Protein AF-A0A2V9L173-F1 (afdb_monomer_lite)

Secondary structure (DSSP, 8-state):
---EEEEHHHHHTT-HHHHHHHHHTS---EEEEE--SHHHHHHHHHHGGGS--TT-SEEEEEPPS---TTTHHHHHHHHGGGGGGT--EEE-TTT-S-HHHHGGGGGGEEEEPPPTTSSSSSSHHHHHHHHHHSTT-EEEEEHHHHHHH-TTSHHHHHHHHHHGGGEEEEEE-EE-TTS-EEPPPHHHHHHHHHHHTTS-TTS-EEE-S---TTTHHHHHHHHHHHTS----HHHHHHHHHHHHHTT-HHHHHHHHHHHHHHHHHHHHHTT--STTTTSSHHHHHHHHHHTTSS-HH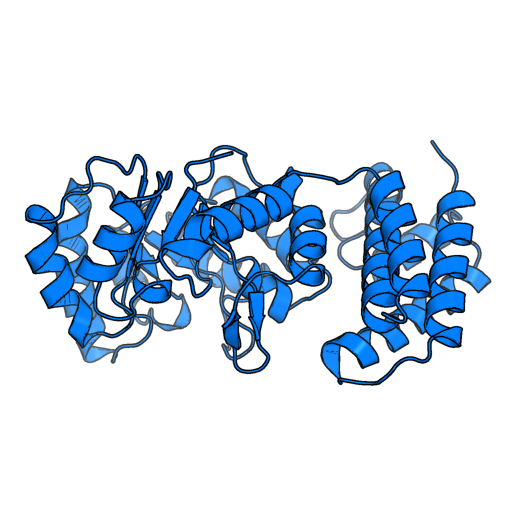HHHHHHHHHHHHHHHHHS-----HHHHHHHHHHHHHHHHHS---

Sequence (341 aa):
MGPIGFSTGALAYSDFRKGLDILSKSSARAVELSALRNGELIPLLDSIDSLNLSQFSYVSFHAPGQFETAQEPGIIEQLKRLLPRRWPVIVHPDAIRDFCAWVVFRDLLCVENMDKRKVGGRTAKELREVFHRLPEASLCFDLGHVHQVDPTMTEAFLILQEFGGRLRQLHVSEVDTESHHDRLSLGGIHAFQEVAELIPPEVPVILESPASESSVAAEMDLATEALGGHRSRALMEEDMSRFLELGKARAALVLAMSFLEASFRERVGRIATKRSEGSTIRTLVEVALARKLIRPAEGEHLLEWMRIRNGVVHLGETISEESANAIVQGVRRIVQGMPTH

pLDDT: mean 89.19, std 10.56, range [53.16, 98.81]

Foldseek 3Di:
DAFEEAECCQAPNLPSVVSLVLCVLDLGQEYEDEPQAPVSLVVSLVCVVVDDNVSHPAYAYEQHAADDPVCVLVSLVSCVSCVVVLHAYEYELVRDDDLVSNLVCFLSDAYEAAAPVDDARPALVRVVVVCVSRVRYAYAYELQRNCRVPVLCLRVQSNLVVRVVRQAAYEDAHADPVRQGAQDDPSSLLSLLLCLVSHPPNHYYYYSHRDGSVCRVVSRVSVCSSNVHDPPLVVLLVVLVVCLVVQVLLSSLSSLLNSLLSLLCVVQVVVPPDPPQSSDPLSSLVSCVVVVQDDPVLSVVNVVSVVVNCCVPPVVDDDGSVRSVVSSVSSVCSSVSGDDD

Radius of gyration: 21.36 Å; chains: 1; bounding box: 46×46×61 Å

Structure (mmCIF, N/CA/C/O backbone):
data_AF-A0A2V9L173-F1
#
_entry.id   AF-A0A2V9L173-F1
#
loop_
_atom_site.group_PDB
_atom_site.id
_atom_site.type_symbol
_atom_site.label_atom_id
_atom_site.label_alt_id
_atom_site.label_comp_id
_atom_site.label_asym_id
_atom_site.label_entity_id
_atom_site.label_seq_id
_atom_site.pdbx_PDB_ins_code
_atom_site.Cartn_x
_atom_site.Cartn_y
_atom_site.Cartn_z
_atom_site.occupancy
_atom_site.B_iso_or_equiv
_atom_site.auth_seq_id
_atom_site.auth_comp_id
_atom_site.auth_asym_id
_atom_site.auth_atom_id
_atom_site.pdbx_PDB_model_num
ATOM 1 N N . MET A 1 1 ? -13.424 -0.220 -9.297 1.00 78.12 1 MET A N 1
ATOM 2 C CA . MET A 1 1 ? -12.450 0.157 -8.264 1.00 78.12 1 MET A CA 1
ATOM 3 C C . MET A 1 1 ? -13.195 0.354 -6.956 1.00 78.12 1 MET A C 1
ATOM 5 O O . MET A 1 1 ? -14.337 0.817 -7.003 1.00 78.12 1 MET A O 1
ATOM 9 N N . GLY A 1 2 ? -12.602 -0.072 -5.839 1.00 88.06 2 GLY A N 1
ATOM 10 C CA . GLY A 1 2 ? -13.213 -0.007 -4.521 1.00 88.06 2 GLY A CA 1
ATOM 11 C C . GLY A 1 2 ? -13.403 1.440 -4.072 1.00 88.06 2 GLY A C 1
ATOM 12 O O . GLY A 1 2 ? -13.032 2.376 -4.788 1.00 88.06 2 GLY A O 1
ATOM 13 N N . PRO A 1 3 ? -14.005 1.662 -2.895 1.00 97.19 3 PRO A N 1
ATOM 14 C CA . PRO A 1 3 ? -14.088 3.004 -2.345 1.00 97.19 3 PRO A CA 1
ATOM 15 C C . PRO A 1 3 ? -12.672 3.550 -2.122 1.00 97.19 3 PRO A C 1
ATOM 17 O O . PRO A 1 3 ? -11.821 2.874 -1.549 1.00 97.19 3 PRO A O 1
ATOM 20 N N . ILE A 1 4 ? -12.444 4.774 -2.587 1.00 98.38 4 ILE A N 1
ATOM 21 C CA . ILE A 1 4 ? -11.167 5.481 -2.497 1.00 98.38 4 ILE A CA 1
ATOM 22 C C . ILE A 1 4 ? -11.283 6.641 -1.505 1.00 98.38 4 ILE A C 1
ATOM 24 O O . ILE A 1 4 ? -12.343 7.269 -1.389 1.00 98.38 4 ILE A O 1
ATOM 28 N N . GLY A 1 5 ? -10.216 6.915 -0.767 1.00 98.44 5 GLY A N 1
ATOM 29 C CA . GLY A 1 5 ? -10.146 8.030 0.168 1.00 98.44 5 GLY A CA 1
ATOM 30 C C . GLY A 1 5 ? -8.787 8.113 0.841 1.00 98.44 5 GLY A C 1
ATOM 31 O O . GLY A 1 5 ? -7.808 7.699 0.242 1.00 98.44 5 GLY A O 1
ATOM 32 N N . PHE A 1 6 ? -8.712 8.664 2.051 1.00 98.62 6 PHE A N 1
ATOM 33 C CA . PHE A 1 6 ? -7.433 8.998 2.690 1.00 98.62 6 PHE A CA 1
ATOM 34 C C . PHE A 1 6 ? -7.332 8.518 4.129 1.00 98.62 6 PHE A C 1
ATOM 36 O O . PHE A 1 6 ? -8.335 8.382 4.836 1.00 98.62 6 PHE A O 1
ATOM 43 N N . SER A 1 7 ? -6.084 8.374 4.560 1.00 98.25 7 SER A N 1
ATOM 44 C CA . SER A 1 7 ? -5.696 8.378 5.962 1.00 98.25 7 SER A CA 1
ATOM 45 C C . SER A 1 7 ? -5.838 9.789 6.533 1.00 98.25 7 SER A C 1
ATOM 47 O O . SER A 1 7 ? -5.332 10.768 5.976 1.00 98.25 7 SER A O 1
ATOM 49 N N . THR A 1 8 ? -6.522 9.932 7.674 1.00 97.62 8 THR A N 1
ATOM 50 C CA . THR A 1 8 ? -6.580 11.230 8.366 1.00 97.62 8 THR A CA 1
ATOM 51 C C . THR A 1 8 ? -5.197 11.681 8.833 1.00 97.62 8 THR A C 1
ATOM 53 O O . THR A 1 8 ? -4.951 12.887 8.920 1.00 97.62 8 THR A O 1
ATOM 56 N N . GLY A 1 9 ? -4.295 10.725 9.090 1.00 94.50 9 GLY A N 1
ATOM 57 C CA . GLY A 1 9 ? -2.901 10.983 9.442 1.00 94.50 9 GLY A CA 1
ATOM 58 C C . GLY A 1 9 ? -2.132 11.689 8.325 1.00 94.50 9 GLY A C 1
ATOM 59 O O . GLY A 1 9 ? -1.389 12.629 8.601 1.00 94.50 9 GLY A O 1
ATOM 60 N N . ALA A 1 10 ? -2.378 11.318 7.068 1.00 94.12 10 ALA A N 1
ATOM 61 C CA . ALA A 1 10 ? -1.739 11.939 5.907 1.00 94.12 10 ALA A CA 1
ATOM 62 C C . ALA A 1 10 ? -2.229 13.375 5.637 1.00 94.12 10 ALA A C 1
ATOM 64 O O . ALA A 1 10 ? -1.463 14.236 5.200 1.00 94.12 10 ALA A O 1
ATOM 65 N N . LEU A 1 11 ? -3.503 13.663 5.925 1.00 94.88 11 LEU A N 1
ATOM 66 C CA . LEU A 1 11 ? -4.106 14.980 5.675 1.00 94.88 11 LEU A CA 1
ATOM 67 C C . LEU A 1 11 ? -3.805 16.006 6.770 1.00 94.88 11 LEU A C 1
ATOM 69 O O . LEU A 1 11 ? -3.638 17.198 6.497 1.00 94.88 11 LEU A O 1
ATOM 73 N N . ALA A 1 12 ? -3.825 15.569 8.028 1.00 94.00 12 ALA A N 1
ATOM 74 C CA . ALA A 1 12 ? -3.823 16.479 9.168 1.00 94.00 12 ALA A CA 1
ATOM 75 C C . ALA A 1 12 ? -3.106 15.921 10.407 1.00 94.00 12 ALA A C 1
ATOM 77 O O . ALA A 1 12 ? -3.290 16.454 11.506 1.00 94.00 12 ALA A O 1
ATOM 78 N N . TYR A 1 13 ? -2.260 14.898 10.248 1.00 89.38 13 TYR A N 1
ATOM 79 C CA . TYR A 1 13 ? -1.529 14.256 11.341 1.00 89.38 13 TYR A CA 1
ATOM 80 C C . TYR A 1 13 ? -2.480 13.847 12.482 1.00 89.38 13 TYR A C 1
ATOM 82 O O . TYR A 1 13 ? -3.389 13.047 12.285 1.00 89.38 13 TYR A O 1
ATOM 90 N N . SER A 1 14 ? -2.311 14.429 13.672 1.00 88.19 14 SER A N 1
ATOM 91 C CA . SER A 1 14 ? -3.125 14.138 14.854 1.00 88.19 14 SER A CA 1
ATOM 92 C C . SER A 1 14 ? -4.518 14.782 14.844 1.00 88.19 14 SER A C 1
ATOM 94 O O . SER A 1 14 ? -5.337 14.470 15.707 1.00 88.19 14 SER A O 1
ATOM 96 N N . ASP A 1 15 ? -4.798 15.718 13.931 1.00 94.12 15 ASP A N 1
ATOM 97 C CA . ASP A 1 15 ? -6.088 16.414 13.851 1.00 94.12 15 ASP A CA 1
ATOM 98 C C . ASP A 1 15 ? -7.044 15.703 12.884 1.00 94.12 15 ASP A C 1
ATOM 100 O O . ASP A 1 15 ? -7.372 16.179 11.793 1.00 94.12 15 ASP A O 1
ATOM 104 N N . PHE A 1 16 ? -7.525 14.534 13.308 1.00 95.06 16 PHE A N 1
ATOM 105 C CA . PHE A 1 16 ? -8.464 13.727 12.528 1.00 95.06 16 PHE A CA 1
ATOM 106 C C . PHE A 1 16 ? -9.766 14.468 12.191 1.00 95.06 16 PHE A C 1
ATOM 108 O O . PHE A 1 16 ? -10.386 14.172 11.173 1.00 95.06 16 PHE A O 1
ATOM 115 N N . ARG A 1 17 ? -10.188 15.455 12.997 1.00 96.19 17 ARG A N 1
ATOM 116 C CA . ARG A 1 17 ? -11.384 16.263 12.702 1.00 96.19 17 ARG A CA 1
ATOM 117 C C . ARG A 1 17 ? -11.150 17.156 11.495 1.00 96.19 17 ARG A C 1
ATOM 119 O O . ARG A 1 17 ? -12.003 17.208 10.615 1.00 96.19 17 ARG A O 1
ATOM 126 N N . LYS A 1 18 ? -9.989 17.807 11.427 1.00 96.56 18 LYS A N 1
ATOM 127 C CA . LYS A 1 18 ? -9.586 18.573 10.247 1.00 96.56 18 LYS A CA 1
ATOM 128 C C . LYS A 1 18 ? -9.433 17.680 9.014 1.00 96.56 18 LYS A C 1
ATOM 130 O O . LYS A 1 18 ? -9.884 18.067 7.941 1.00 96.56 18 LYS A O 1
ATOM 135 N N . GLY A 1 19 ? -8.859 16.483 9.164 1.00 96.88 19 GLY A N 1
ATOM 136 C CA . GLY A 1 19 ? -8.795 15.496 8.078 1.00 96.88 19 GLY A CA 1
ATOM 137 C C . GLY A 1 19 ? -10.186 15.128 7.543 1.00 96.88 19 GLY A C 1
ATOM 138 O O . GLY A 1 19 ? -10.419 15.152 6.338 1.00 96.88 19 GLY A O 1
ATOM 139 N N . LEU A 1 20 ? -11.146 14.874 8.437 1.00 97.75 20 LEU A N 1
ATOM 140 C CA . LEU A 1 20 ? -12.536 14.589 8.067 1.00 97.75 20 LEU A CA 1
ATOM 141 C C . LEU A 1 20 ? -13.257 15.791 7.437 1.00 97.75 20 LEU A C 1
ATOM 143 O O . LEU A 1 20 ? -14.029 15.592 6.501 1.00 97.75 20 LEU A O 1
ATOM 147 N N . ASP A 1 21 ? -13.003 17.019 7.903 1.00 97.19 21 ASP A N 1
ATOM 148 C CA . ASP A 1 21 ? -13.552 18.242 7.297 1.00 97.19 21 ASP A CA 1
ATOM 149 C C . ASP A 1 21 ? -13.088 18.398 5.844 1.00 97.19 21 ASP A C 1
ATOM 151 O O . ASP A 1 21 ? -13.914 18.620 4.958 1.00 97.19 21 ASP A O 1
ATOM 155 N N . ILE A 1 22 ? -11.793 18.184 5.585 1.00 96.81 22 ILE A N 1
ATOM 156 C CA . ILE A 1 22 ? -11.226 18.177 4.230 1.00 96.81 22 ILE A CA 1
ATOM 157 C C . ILE A 1 22 ? -11.945 17.140 3.356 1.00 96.81 22 ILE A C 1
ATOM 159 O O . ILE A 1 22 ? -12.403 17.462 2.259 1.00 96.81 22 ILE A O 1
ATOM 163 N N . LEU A 1 23 ? -12.096 15.907 3.850 1.00 97.44 23 LEU A N 1
ATOM 164 C CA . LEU A 1 23 ? -12.728 14.831 3.085 1.00 97.44 23 LEU A CA 1
ATOM 165 C C . LEU A 1 23 ? -14.222 15.056 2.845 1.00 97.44 23 LEU A C 1
ATOM 167 O O . LEU A 1 23 ? -14.709 14.693 1.779 1.00 97.44 23 LEU A O 1
ATOM 171 N N . SER A 1 24 ? -14.936 15.697 3.776 1.00 96.19 24 SER A N 1
ATOM 172 C CA . SER A 1 24 ? -16.371 16.014 3.644 1.00 96.19 24 SER A CA 1
ATOM 173 C C . SER A 1 24 ? -16.721 16.920 2.465 1.00 96.19 24 SER A C 1
ATOM 175 O O . SER A 1 24 ? -17.874 16.964 2.039 1.00 96.19 24 SER A O 1
ATOM 177 N N . LYS A 1 25 ? -15.725 17.622 1.920 1.00 95.19 25 LYS A N 1
ATOM 178 C CA . LYS A 1 25 ? -15.858 18.517 0.766 1.00 95.19 25 LYS A CA 1
ATOM 179 C C . LYS A 1 25 ? -15.402 17.855 -0.538 1.00 95.19 25 LYS A C 1
ATOM 181 O O . LYS A 1 25 ? -15.341 18.512 -1.574 1.00 95.19 25 LYS A O 1
ATOM 186 N N . SER A 1 26 ? -15.062 16.568 -0.489 1.00 95.50 26 SER A N 1
ATOM 187 C CA . SER A 1 26 ? -14.548 15.787 -1.614 1.00 95.50 26 SER A CA 1
ATOM 188 C C . SER A 1 26 ? -15.509 14.664 -2.020 1.00 95.50 26 SER A C 1
ATOM 190 O O . SER A 1 26 ? -16.573 14.485 -1.433 1.00 95.50 26 SER A O 1
ATOM 192 N N . SER A 1 27 ? -15.127 13.887 -3.033 1.00 95.69 27 SER A N 1
ATOM 193 C CA . SER A 1 27 ? -15.836 12.673 -3.452 1.00 95.69 27 SER A CA 1
ATOM 194 C C . SER A 1 27 ? -15.340 11.399 -2.748 1.00 95.69 27 SER A C 1
ATOM 196 O O . SER A 1 27 ? -15.722 10.300 -3.155 1.00 95.69 27 SER A O 1
ATOM 198 N N . ALA A 1 28 ? -14.485 11.513 -1.722 1.00 97.81 28 ALA A N 1
ATOM 199 C CA . ALA A 1 28 ? -13.931 10.366 -1.008 1.00 97.81 28 ALA A CA 1
ATOM 200 C C . ALA A 1 28 ? -15.026 9.507 -0.356 1.00 97.81 28 ALA A C 1
ATOM 202 O O . ALA A 1 28 ? -15.955 10.001 0.279 1.00 97.81 28 ALA A O 1
ATOM 203 N N . ARG A 1 29 ? -14.895 8.186 -0.501 1.00 98.31 29 ARG A N 1
ATOM 204 C CA . ARG A 1 29 ? -15.854 7.184 0.000 1.00 98.31 29 ARG A CA 1
ATOM 205 C C . ARG A 1 29 ? -15.237 6.171 0.958 1.00 98.31 29 ARG A C 1
ATOM 207 O O . ARG A 1 29 ? -15.960 5.320 1.486 1.00 98.31 29 ARG A O 1
ATOM 214 N N . ALA A 1 30 ? -13.929 6.253 1.163 1.00 98.62 30 ALA A N 1
ATOM 215 C CA . ALA A 1 30 ? -13.200 5.533 2.191 1.00 98.62 30 ALA A CA 1
ATOM 216 C C . ALA A 1 30 ? -12.514 6.525 3.138 1.00 98.62 30 ALA A C 1
ATOM 218 O O . ALA A 1 30 ? -12.197 7.648 2.749 1.00 98.62 30 ALA A O 1
ATOM 219 N N . VAL A 1 31 ? -12.289 6.116 4.378 1.00 98.75 31 VAL A N 1
ATOM 220 C CA . VAL A 1 31 ? -11.423 6.847 5.303 1.00 98.75 31 VAL A CA 1
ATOM 221 C C . VAL A 1 31 ? -10.726 5.867 6.224 1.00 98.75 31 VAL A C 1
ATOM 223 O O . VAL A 1 31 ? -11.339 4.911 6.703 1.00 98.75 31 VAL A O 1
ATOM 226 N N . GLU A 1 32 ? -9.462 6.141 6.502 1.00 98.75 32 GLU A N 1
ATOM 227 C CA . GLU A 1 32 ? -8.769 5.534 7.622 1.00 98.75 32 GLU A CA 1
ATOM 228 C C . GLU A 1 32 ? -8.603 6.568 8.736 1.00 98.75 32 GLU A C 1
ATOM 230 O O . GLU A 1 32 ? -8.079 7.662 8.526 1.00 98.75 32 GLU A O 1
ATOM 235 N N . LEU A 1 33 ? -9.085 6.223 9.930 1.00 98.31 33 LEU A N 1
ATOM 236 C CA . LEU A 1 33 ? -8.894 7.017 11.136 1.00 98.31 33 LEU A CA 1
ATOM 237 C C . LEU A 1 33 ? -7.577 6.605 11.792 1.00 98.31 33 LEU A C 1
ATOM 239 O O . LEU A 1 33 ? -7.479 5.509 12.344 1.00 98.31 33 LEU A O 1
ATOM 243 N N . SER A 1 34 ? -6.576 7.477 11.749 1.00 95.88 34 SER A N 1
ATOM 244 C CA . SER A 1 34 ? -5.213 7.103 12.142 1.00 95.88 34 SER A CA 1
ATOM 245 C C . SER A 1 34 ? -4.814 7.701 13.487 1.00 95.88 34 SER A C 1
ATOM 247 O O . SER A 1 34 ? -4.840 8.918 13.670 1.00 95.88 34 SER A O 1
ATOM 249 N N . ALA A 1 35 ? -4.409 6.842 14.422 1.00 92.56 35 ALA A N 1
ATOM 250 C CA . ALA A 1 35 ? -3.720 7.234 15.646 1.00 92.56 35 ALA A CA 1
ATOM 251 C C . ALA A 1 35 ? -2.227 6.936 15.475 1.00 92.56 35 ALA A C 1
ATOM 253 O O . ALA A 1 35 ? -1.765 5.875 15.879 1.00 92.56 35 ALA A O 1
ATOM 254 N N . LEU A 1 36 ? -1.464 7.847 14.865 1.00 84.81 36 LEU A N 1
ATOM 255 C CA . LEU A 1 36 ? -0.058 7.617 14.498 1.00 84.81 36 LEU A CA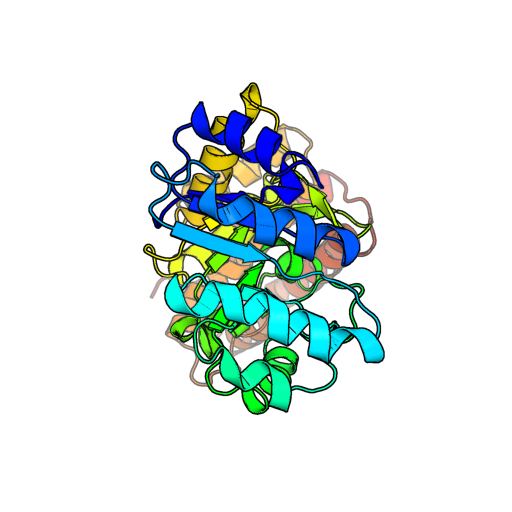 1
ATOM 256 C C . LEU A 1 36 ? 0.827 7.377 15.731 1.00 84.81 36 LEU A C 1
ATOM 258 O O . LEU A 1 36 ? 1.779 6.594 15.695 1.00 84.81 36 LEU A O 1
ATOM 262 N N . ARG A 1 37 ? 0.504 8.049 16.842 1.00 90.12 37 ARG A N 1
ATOM 263 C CA . ARG A 1 37 ? 1.214 7.948 18.127 1.00 90.12 37 ARG A CA 1
ATOM 264 C C . ARG A 1 37 ? 0.302 7.386 19.210 1.00 90.12 37 ARG A C 1
ATOM 266 O O . ARG A 1 37 ? -0.893 7.662 19.226 1.00 90.12 37 ARG A O 1
ATOM 273 N N . ASN A 1 38 ? 0.879 6.698 20.199 1.00 88.50 38 ASN A N 1
ATOM 274 C CA . ASN A 1 38 ? 0.105 6.105 21.299 1.00 88.50 38 ASN A CA 1
ATOM 275 C C . ASN A 1 38 ? -0.790 7.129 22.036 1.00 88.50 38 ASN A C 1
ATOM 277 O O . ASN A 1 38 ? -1.933 6.836 22.376 1.00 88.50 38 ASN A O 1
ATOM 281 N N . GLY A 1 39 ? -0.313 8.368 22.209 1.00 91.31 39 GLY A N 1
ATOM 282 C CA . GLY A 1 39 ? -1.090 9.447 22.836 1.00 91.31 39 GLY A CA 1
ATOM 283 C C . GLY A 1 39 ? -2.336 9.900 22.058 1.00 91.31 39 GLY A C 1
ATOM 284 O O . GLY A 1 39 ? -3.177 10.592 22.624 1.00 91.31 39 GLY A O 1
ATOM 285 N N . GLU A 1 40 ? -2.477 9.516 20.788 1.00 94.06 40 GLU A N 1
ATOM 286 C CA . GLU A 1 40 ? -3.614 9.876 19.926 1.00 94.06 40 GLU A CA 1
ATOM 287 C C . GLU A 1 40 ? -4.741 8.836 19.970 1.00 94.06 40 GLU A C 1
ATOM 289 O O . GLU A 1 40 ? -5.878 9.154 19.621 1.00 94.06 40 GLU A O 1
ATOM 294 N N . LEU A 1 41 ? -4.457 7.619 20.453 1.00 95.56 41 LEU A N 1
ATOM 295 C CA . LEU A 1 41 ? -5.399 6.499 20.449 1.00 95.56 41 LEU A CA 1
ATOM 296 C C . LEU A 1 41 ? -6.673 6.806 21.244 1.00 95.56 41 LEU A C 1
ATOM 298 O O . LEU A 1 41 ? -7.777 6.699 20.713 1.00 95.56 41 LEU A O 1
ATOM 302 N N . ILE A 1 42 ? -6.526 7.196 22.514 1.00 95.81 42 ILE A N 1
ATOM 303 C CA . ILE A 1 42 ? -7.672 7.449 23.400 1.00 95.81 42 ILE A CA 1
ATOM 304 C C . ILE A 1 42 ? -8.504 8.648 22.920 1.00 95.81 42 ILE A C 1
ATOM 306 O O . ILE A 1 42 ? -9.710 8.471 22.742 1.00 95.81 42 ILE A O 1
ATOM 310 N N . PRO A 1 43 ? -7.916 9.832 22.625 1.00 95.62 43 PRO A N 1
ATOM 311 C CA . PRO A 1 43 ? -8.689 10.967 22.118 1.00 95.62 43 PRO A CA 1
ATOM 312 C C . PRO A 1 43 ? -9.488 10.653 20.850 1.00 95.62 43 PRO A C 1
ATOM 314 O O . PRO A 1 43 ? -10.619 11.127 20.703 1.00 95.62 43 PRO A O 1
ATOM 317 N N . LEU A 1 44 ? -8.918 9.8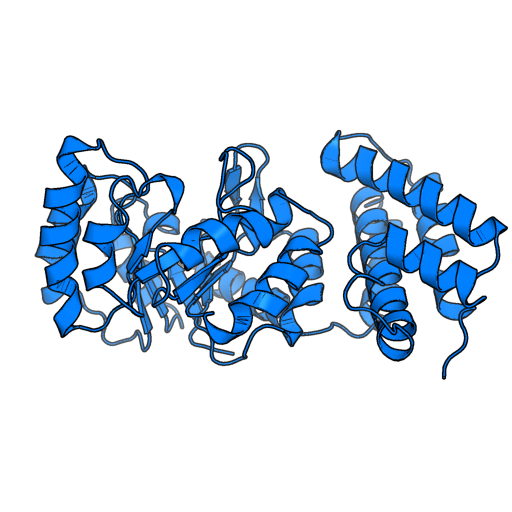60 19.936 1.00 96.50 44 LEU A N 1
ATOM 318 C CA . LEU A 1 44 ? -9.608 9.438 18.724 1.00 96.50 44 LEU A CA 1
ATOM 319 C C . LEU A 1 44 ? -10.751 8.468 19.048 1.00 96.50 44 LEU A C 1
ATOM 321 O O . LEU A 1 44 ? -11.886 8.741 18.660 1.00 96.50 44 LEU A O 1
ATOM 325 N N . LEU A 1 45 ? -10.492 7.394 19.805 1.00 96.75 45 LEU A N 1
ATOM 326 C CA . LEU A 1 45 ? -11.510 6.404 20.187 1.00 96.75 45 LEU A CA 1
ATOM 327 C C . LEU A 1 45 ? -12.693 7.026 20.938 1.00 96.75 45 LEU A C 1
ATOM 329 O O . LEU A 1 45 ? -13.843 6.690 20.656 1.00 96.75 45 LEU A O 1
ATOM 333 N N . ASP A 1 46 ? -12.426 7.952 21.857 1.00 96.94 46 ASP A N 1
ATOM 334 C CA . ASP A 1 46 ? -13.461 8.665 22.614 1.00 96.94 46 ASP A CA 1
ATOM 335 C C . ASP A 1 46 ? -14.283 9.616 21.741 1.00 96.94 46 ASP A C 1
ATOM 337 O O . ASP A 1 46 ? -15.416 9.954 22.077 1.00 96.94 46 ASP A O 1
ATOM 341 N N . SER A 1 47 ? -13.741 10.022 20.593 1.00 96.06 47 SER A N 1
ATOM 342 C CA . SER A 1 47 ? -14.427 10.907 19.661 1.00 96.06 47 SER A CA 1
ATOM 343 C C . SER A 1 47 ? -15.296 10.166 18.644 1.00 96.06 47 SER A C 1
ATOM 345 O O . SER A 1 47 ? -16.170 10.812 18.069 1.00 96.06 47 SER A O 1
ATOM 347 N N . ILE A 1 48 ? -15.096 8.860 18.411 1.00 94.94 48 ILE A N 1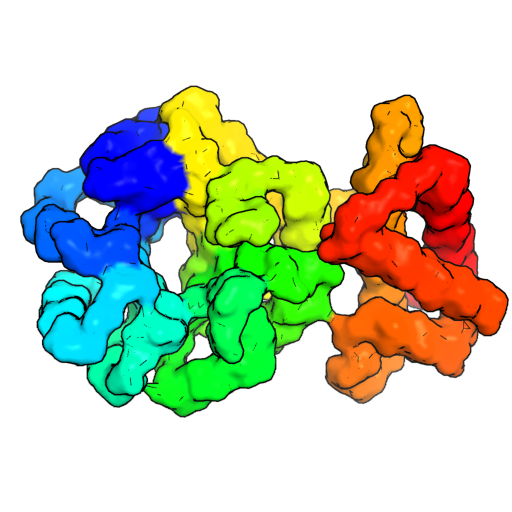
ATOM 348 C CA . ILE A 1 48 ? -15.680 8.114 17.274 1.00 94.94 48 ILE A CA 1
ATOM 349 C C . ILE A 1 48 ? -17.193 8.297 17.139 1.00 94.94 48 ILE A C 1
ATOM 351 O O . ILE A 1 48 ? -17.672 8.558 16.039 1.00 94.94 48 ILE A O 1
ATOM 355 N N . ASP A 1 49 ? -17.943 8.195 18.238 1.00 95.12 49 ASP A N 1
ATOM 356 C CA . ASP A 1 49 ? -19.410 8.301 18.217 1.00 95.12 49 ASP A CA 1
ATOM 357 C C . ASP A 1 49 ? -19.924 9.694 17.825 1.00 95.12 49 ASP A C 1
ATOM 359 O O . ASP A 1 49 ? -21.072 9.843 17.415 1.00 95.12 49 ASP A O 1
ATOM 363 N N . SER A 1 50 ? -19.072 10.716 17.927 1.00 96.19 50 SER A N 1
ATOM 364 C CA . SER A 1 50 ? -19.392 12.094 17.539 1.00 96.19 50 SER A CA 1
ATOM 365 C C . SER A 1 50 ? -18.998 12.436 16.100 1.00 96.19 50 SER A C 1
ATOM 367 O O . SER A 1 50 ? -19.354 13.508 15.610 1.00 96.19 50 SER A O 1
ATOM 369 N N . LEU A 1 51 ? -18.246 11.565 15.418 1.00 96.56 51 LEU A N 1
ATOM 370 C CA . LEU A 1 51 ? -17.749 11.840 14.073 1.00 96.56 51 LEU A CA 1
ATOM 371 C C . LEU A 1 51 ? -18.841 11.592 13.036 1.00 96.56 51 LEU A C 1
ATOM 373 O O . LEU A 1 51 ? -19.494 10.549 13.026 1.00 96.56 51 LEU A O 1
ATOM 377 N N . ASN A 1 52 ? -18.999 12.531 12.102 1.00 95.88 52 ASN A N 1
ATOM 378 C CA . ASN A 1 52 ? -19.837 12.300 10.935 1.00 95.88 52 ASN A CA 1
ATOM 379 C C . ASN A 1 52 ? -19.067 11.473 9.899 1.00 95.88 52 ASN A C 1
ATOM 381 O O . ASN A 1 52 ? -18.263 12.007 9.138 1.00 95.88 52 ASN A O 1
ATOM 385 N N . LEU A 1 53 ? -19.344 10.171 9.862 1.00 97.69 53 LEU A N 1
ATOM 386 C CA . LEU A 1 53 ? -18.729 9.229 8.922 1.00 97.69 53 LEU A CA 1
ATOM 387 C C . LEU A 1 53 ? -19.701 8.747 7.834 1.00 97.69 53 LEU A C 1
ATOM 389 O O . LEU A 1 53 ? -19.388 7.823 7.092 1.00 97.69 53 LEU A O 1
ATOM 393 N N . SER A 1 54 ? -20.883 9.363 7.730 1.00 96.50 54 SER A N 1
ATOM 394 C CA . SER A 1 54 ? -21.983 8.885 6.876 1.00 96.50 54 SER A CA 1
ATOM 395 C C . SER A 1 54 ? -21.665 8.851 5.375 1.00 96.50 54 SER A C 1
ATOM 397 O O . SER A 1 54 ? -22.271 8.068 4.648 1.00 96.50 54 SER A O 1
ATOM 399 N N . GLN A 1 55 ? -20.707 9.661 4.911 1.00 97.19 55 GLN A N 1
ATOM 400 C CA . GLN A 1 55 ? -20.253 9.656 3.515 1.00 97.19 55 GLN A CA 1
ATOM 401 C C . GLN A 1 55 ? -19.402 8.424 3.157 1.00 97.19 55 GLN A C 1
ATOM 403 O O . GLN A 1 55 ? -19.292 8.064 1.984 1.00 97.19 55 GLN A O 1
ATOM 408 N N . PHE A 1 56 ? -18.789 7.776 4.152 1.00 98.31 56 PHE A N 1
ATOM 409 C CA . PHE A 1 56 ? -17.813 6.721 3.922 1.00 98.31 56 PHE A CA 1
ATOM 410 C C . PHE A 1 56 ? -18.490 5.353 3.928 1.00 98.31 56 PHE A C 1
ATOM 412 O O . PHE A 1 56 ? -19.012 4.888 4.939 1.00 98.31 56 PHE A O 1
ATOM 419 N N . SER A 1 57 ? -18.439 4.672 2.785 1.00 97.62 57 SER A N 1
ATOM 420 C CA . SER A 1 57 ? -18.848 3.268 2.672 1.00 97.62 57 SER A CA 1
ATOM 421 C C . SER A 1 57 ? -17.806 2.297 3.233 1.00 97.62 57 SER A C 1
ATOM 423 O O . SER A 1 57 ? -18.106 1.119 3.414 1.00 97.62 57 SER A O 1
ATOM 425 N N . TYR A 1 58 ? -16.591 2.779 3.493 1.00 98.56 58 TYR A N 1
ATOM 426 C CA . TYR A 1 58 ? -15.522 2.011 4.111 1.00 98.56 58 TYR A CA 1
ATOM 427 C C . TYR A 1 58 ? -14.794 2.864 5.150 1.00 98.56 58 TYR A C 1
ATOM 429 O O . TYR A 1 58 ? -14.386 3.986 4.859 1.00 98.56 58 TYR A O 1
ATOM 437 N N . VAL A 1 59 ? -14.650 2.321 6.357 1.00 98.75 59 VAL A N 1
ATOM 438 C CA . VAL A 1 59 ? -13.930 2.951 7.464 1.00 98.75 59 VAL A CA 1
ATOM 439 C C . VAL A 1 59 ? -12.983 1.920 8.054 1.00 98.75 59 VAL A C 1
ATOM 441 O O . VAL A 1 59 ? -13.407 0.804 8.373 1.00 98.75 59 VAL A O 1
ATOM 444 N N . SER A 1 60 ? -11.727 2.306 8.216 1.00 98.75 60 SER A N 1
ATOM 445 C CA . SER A 1 60 ? -10.706 1.536 8.916 1.00 98.75 60 SER A CA 1
ATOM 446 C C . SER A 1 60 ? -10.032 2.380 9.996 1.00 98.75 60 SER A C 1
ATOM 448 O O . SER A 1 60 ? -10.273 3.586 10.112 1.00 98.75 60 SER A O 1
ATOM 450 N N . PHE A 1 61 ? -9.247 1.729 10.849 1.00 98.62 61 PHE A N 1
ATOM 451 C CA . PHE A 1 61 ? -8.563 2.367 11.963 1.00 98.62 61 PHE A CA 1
ATOM 452 C C . PHE A 1 61 ? -7.089 1.980 11.969 1.00 98.62 61 PHE A C 1
ATOM 454 O O . PHE A 1 61 ? -6.775 0.798 12.091 1.00 98.62 61 PHE A O 1
ATOM 461 N N . HIS A 1 62 ? -6.191 2.957 11.917 1.00 98.25 62 HIS A N 1
ATOM 462 C CA . HIS A 1 62 ? -4.761 2.703 12.044 1.00 98.25 62 HIS A CA 1
ATOM 463 C C . HIS A 1 62 ? -4.342 2.747 13.511 1.00 98.25 62 HIS A C 1
ATOM 465 O O . HIS A 1 62 ? -4.447 3.787 14.173 1.00 98.25 62 HIS A O 1
ATOM 471 N N . ALA A 1 63 ? -3.864 1.620 14.033 1.00 97.19 63 ALA A N 1
ATOM 472 C CA . ALA A 1 63 ? -3.303 1.550 15.374 1.00 97.19 63 ALA A CA 1
ATOM 473 C C . ALA A 1 63 ? -1.959 2.307 15.449 1.00 97.19 63 ALA A C 1
ATOM 475 O O . ALA A 1 63 ? -1.288 2.474 14.428 1.00 97.19 63 ALA A O 1
ATOM 476 N N . PRO A 1 64 ? -1.519 2.737 16.645 1.00 95.31 64 PRO A N 1
ATOM 477 C CA . PRO A 1 64 ? -0.212 3.364 16.805 1.00 95.31 64 PRO A CA 1
ATOM 478 C C . PRO A 1 64 ? 0.923 2.498 16.265 1.00 95.31 64 PRO A C 1
ATOM 480 O O . PRO A 1 64 ? 1.076 1.348 16.666 1.00 95.31 64 PRO A O 1
ATOM 483 N N . GLY A 1 65 ? 1.751 3.075 15.392 1.00 91.00 65 GLY A N 1
ATOM 484 C CA . GLY A 1 65 ? 2.858 2.352 14.758 1.00 91.00 65 GLY A CA 1
ATOM 485 C C . GLY A 1 65 ? 4.028 2.059 15.704 1.00 91.00 65 GLY A C 1
ATOM 486 O O . GLY A 1 65 ? 4.931 1.304 15.350 1.00 91.00 65 GLY A O 1
ATOM 487 N N . GLN A 1 66 ? 4.051 2.675 16.893 1.00 90.12 66 GLN A N 1
ATOM 488 C CA . GLN A 1 66 ? 5.067 2.458 17.926 1.00 90.12 66 GLN A CA 1
ATOM 489 C C . GLN A 1 66 ? 4.472 2.607 19.331 1.00 90.12 66 GLN A C 1
ATOM 491 O O . GLN A 1 66 ? 3.783 3.586 19.632 1.00 90.12 66 GLN A O 1
ATOM 496 N N . PHE A 1 67 ? 4.791 1.653 20.203 1.00 93.12 67 PHE A N 1
ATOM 497 C CA . PHE A 1 67 ? 4.459 1.658 21.626 1.00 93.12 67 PHE A CA 1
ATOM 498 C C . PHE A 1 67 ? 5.393 0.721 22.402 1.00 93.12 67 PHE A C 1
ATOM 500 O O . PHE A 1 67 ? 6.048 -0.158 21.836 1.00 93.12 67 PHE A O 1
ATOM 507 N N . GLU A 1 68 ? 5.476 0.923 23.715 1.00 93.00 68 GLU A N 1
ATOM 508 C CA . GLU A 1 68 ? 6.242 0.055 24.608 1.00 93.00 68 GLU A CA 1
ATOM 509 C C . GLU A 1 68 ? 5.502 -1.264 24.863 1.00 93.00 68 GLU A C 1
ATOM 511 O O . GLU A 1 68 ? 4.274 -1.299 24.928 1.00 93.00 68 GLU A O 1
ATOM 516 N N . THR A 1 69 ? 6.240 -2.349 25.116 1.00 92.31 69 THR A N 1
ATOM 517 C CA . THR A 1 69 ? 5.655 -3.669 25.425 1.00 92.31 69 THR A CA 1
ATOM 518 C C . THR A 1 69 ? 4.666 -3.618 26.594 1.00 92.31 69 THR A C 1
ATOM 520 O O . THR A 1 69 ? 3.646 -4.297 26.577 1.00 92.31 69 THR A O 1
ATOM 523 N N . ALA A 1 70 ? 4.926 -2.783 27.606 1.00 95.00 70 ALA A N 1
ATOM 524 C CA . ALA A 1 70 ? 4.029 -2.627 28.752 1.00 95.00 70 ALA A CA 1
ATOM 525 C C . ALA A 1 70 ? 2.690 -1.948 28.393 1.00 95.00 70 ALA A C 1
ATOM 527 O O . ALA A 1 70 ? 1.715 -2.091 29.128 1.00 95.00 70 ALA A O 1
ATOM 528 N N . GLN A 1 71 ? 2.637 -1.210 27.280 1.00 95.62 71 GLN A N 1
ATOM 529 C CA . GLN A 1 71 ? 1.450 -0.491 26.810 1.00 95.62 71 GLN A CA 1
ATOM 530 C C . GLN A 1 71 ? 0.558 -1.363 25.913 1.00 95.62 71 GLN A C 1
ATOM 532 O O . GLN A 1 71 ? -0.647 -1.121 25.846 1.00 95.62 71 GLN A O 1
ATOM 537 N N . GLU A 1 72 ? 1.124 -2.383 25.259 1.00 96.62 72 GLU A N 1
ATOM 538 C CA . GLU A 1 72 ? 0.437 -3.235 24.277 1.00 96.62 72 GLU A CA 1
ATOM 539 C C . GLU A 1 72 ? -0.885 -3.841 24.793 1.00 96.62 72 GLU A C 1
ATOM 541 O O . GLU A 1 72 ? -1.898 -3.678 24.108 1.00 96.62 72 GLU A O 1
ATOM 546 N N . PRO A 1 73 ? -0.970 -4.439 26.005 1.00 96.94 73 PRO A N 1
ATOM 547 C CA . PRO A 1 73 ? -2.242 -4.976 26.498 1.00 96.94 73 PRO A CA 1
ATOM 548 C C . PRO A 1 73 ? -3.329 -3.901 26.626 1.00 96.94 73 PRO A C 1
ATOM 550 O O . PRO A 1 73 ? -4.485 -4.135 26.279 1.00 96.94 73 PRO A O 1
ATOM 553 N N . GLY A 1 74 ? -2.957 -2.701 27.084 1.00 97.12 74 GLY A N 1
ATOM 554 C CA . GLY A 1 74 ? -3.880 -1.574 27.206 1.00 97.12 74 GLY A CA 1
ATOM 555 C C . GLY A 1 74 ? -4.376 -1.080 25.848 1.00 97.12 74 GLY A C 1
ATOM 556 O O . GLY A 1 74 ? -5.561 -0.795 25.701 1.00 97.12 74 GLY A O 1
ATOM 557 N N . ILE A 1 75 ? -3.499 -1.034 24.842 1.00 97.19 75 ILE A N 1
ATOM 558 C CA . ILE A 1 75 ? -3.857 -0.665 23.465 1.00 97.19 75 ILE A CA 1
ATOM 559 C C . ILE A 1 75 ? -4.869 -1.658 22.889 1.00 97.19 75 ILE A C 1
ATOM 561 O O . ILE A 1 75 ? -5.899 -1.242 22.358 1.00 97.19 75 ILE A O 1
ATOM 565 N N . ILE A 1 76 ? -4.623 -2.959 23.051 1.00 97.88 76 ILE A N 1
ATOM 566 C CA . ILE A 1 76 ? -5.524 -4.016 22.578 1.00 97.88 76 ILE A CA 1
ATOM 567 C C . ILE A 1 76 ? -6.903 -3.890 23.234 1.00 97.88 76 ILE A C 1
ATOM 569 O O . ILE A 1 76 ? -7.914 -3.914 22.531 1.00 97.88 76 ILE A O 1
ATOM 573 N N . GLU A 1 77 ? -6.969 -3.706 24.558 1.00 98.06 77 GLU A N 1
ATOM 574 C CA . GLU A 1 77 ? -8.249 -3.518 25.259 1.00 98.06 77 GLU A CA 1
ATOM 575 C C . GLU A 1 77 ? -9.030 -2.303 24.744 1.00 98.06 77 GLU A C 1
ATOM 577 O O . GLU A 1 77 ? -10.250 -2.362 24.595 1.00 98.06 77 GLU A O 1
ATOM 582 N N . GLN A 1 78 ? -8.343 -1.211 24.407 1.00 97.75 78 GLN A N 1
ATOM 583 C CA . GLN A 1 78 ? -8.989 -0.019 23.859 1.00 97.75 78 GLN A CA 1
ATOM 584 C C . GLN A 1 78 ? -9.478 -0.240 22.425 1.00 97.75 78 GLN A C 1
ATOM 586 O O . GLN A 1 78 ? -10.613 0.108 22.099 1.00 97.75 78 GLN A O 1
ATOM 591 N N . LEU A 1 79 ? -8.674 -0.890 21.581 1.00 98.06 79 LEU A N 1
ATOM 592 C CA . LEU A 1 79 ? -9.044 -1.214 20.202 1.00 98.06 79 LEU A CA 1
ATOM 593 C C . LEU A 1 79 ? -10.229 -2.190 20.120 1.00 98.06 79 LEU A C 1
ATOM 595 O O . LEU A 1 79 ? -11.001 -2.124 19.163 1.00 98.06 79 LEU A O 1
ATOM 599 N N . LYS A 1 80 ? -10.471 -3.034 21.137 1.00 97.94 80 LYS A N 1
ATOM 600 C CA . LYS A 1 80 ? -11.673 -3.896 21.193 1.00 97.94 80 LYS A CA 1
ATOM 601 C C . LYS A 1 80 ? -12.989 -3.112 21.111 1.00 97.94 80 LYS A C 1
ATOM 603 O O . LYS A 1 80 ? -13.991 -3.670 20.664 1.00 97.94 80 LYS A O 1
ATOM 608 N N . ARG A 1 81 ? -12.996 -1.817 21.457 1.00 96.06 81 ARG A N 1
ATOM 609 C CA . ARG A 1 81 ? -14.153 -0.913 21.279 1.00 96.06 81 ARG A CA 1
ATOM 610 C C . ARG A 1 81 ? -14.604 -0.797 19.815 1.00 96.06 81 ARG A C 1
ATOM 612 O O . ARG A 1 81 ? -15.746 -0.424 19.562 1.00 96.06 81 ARG A O 1
ATOM 619 N N . LEU A 1 82 ? -13.735 -1.131 18.858 1.00 96.75 82 LEU A N 1
ATOM 620 C CA . LEU A 1 82 ? -14.023 -1.110 17.422 1.00 96.75 82 LEU A CA 1
ATOM 621 C C . LEU A 1 82 ? -14.707 -2.392 16.920 1.00 96.75 82 LEU A C 1
ATOM 623 O O . LEU A 1 82 ? -15.342 -2.361 15.865 1.00 96.75 82 LEU A O 1
ATOM 627 N N . LEU A 1 83 ? -14.643 -3.504 17.668 1.00 96.62 83 LEU A N 1
ATOM 628 C CA . LEU A 1 83 ? -15.181 -4.802 17.233 1.00 96.62 83 LEU A CA 1
ATOM 629 C C . LEU A 1 83 ? -16.672 -4.757 16.845 1.00 96.62 83 LEU A C 1
ATOM 631 O O . LEU A 1 83 ? -17.007 -5.294 15.786 1.00 96.62 83 LEU A O 1
ATOM 635 N N . PRO A 1 84 ? -17.576 -4.086 17.596 1.00 96.81 84 PRO A N 1
ATOM 636 C CA . PRO A 1 84 ? -18.986 -3.991 17.207 1.00 96.81 84 PRO A CA 1
ATOM 637 C C . PRO A 1 84 ? -19.212 -3.267 15.874 1.00 96.81 84 PRO A C 1
ATOM 639 O O . PRO A 1 84 ? -20.221 -3.503 15.214 1.00 96.81 84 PRO A O 1
ATOM 642 N N . ARG A 1 85 ? -18.277 -2.399 15.461 1.00 96.25 85 ARG A N 1
ATOM 643 C CA . ARG A 1 85 ? -18.345 -1.651 14.194 1.00 96.25 85 ARG A CA 1
ATOM 644 C C . ARG A 1 85 ? -17.843 -2.454 13.002 1.00 96.25 85 ARG A C 1
ATOM 646 O O . ARG A 1 85 ? -18.106 -2.069 11.868 1.00 96.25 85 ARG A O 1
ATOM 653 N N . ARG A 1 86 ? -17.124 -3.555 13.254 1.00 97.44 86 ARG A N 1
ATOM 654 C CA . ARG A 1 86 ? -16.469 -4.389 12.234 1.00 97.44 86 ARG A CA 1
ATOM 655 C C . ARG A 1 86 ? -15.521 -3.606 11.315 1.00 97.44 86 ARG A C 1
ATOM 657 O O . ARG A 1 86 ? -15.377 -3.945 10.140 1.00 97.44 86 ARG A O 1
ATOM 664 N N . TRP A 1 87 ? -14.896 -2.556 11.841 1.00 98.12 87 TRP A N 1
ATOM 665 C CA . TRP A 1 87 ? -13.878 -1.804 11.113 1.00 98.12 87 TRP A CA 1
ATOM 666 C C . TRP A 1 87 ? -12.549 -2.561 11.140 1.00 98.12 87 TRP A C 1
ATOM 668 O O . TRP A 1 87 ? -12.173 -3.062 12.203 1.00 98.12 87 TRP A O 1
ATOM 678 N N . PRO A 1 88 ? -11.841 -2.659 10.003 1.00 98.56 88 PRO A N 1
ATOM 679 C CA . PRO A 1 88 ? -10.479 -3.168 9.979 1.00 98.56 88 PRO A CA 1
ATOM 680 C C . PRO A 1 88 ? -9.549 -2.324 10.854 1.00 98.56 88 PRO A C 1
ATOM 682 O O . PRO A 1 88 ? -9.661 -1.098 10.873 1.00 98.56 88 PRO A O 1
ATOM 685 N N . VAL A 1 89 ? -8.646 -2.987 11.569 1.00 98.56 89 VAL A N 1
ATOM 686 C CA . VAL A 1 89 ? -7.618 -2.376 12.414 1.00 98.56 89 VAL A CA 1
ATOM 687 C C . VAL A 1 89 ? -6.264 -2.647 11.773 1.00 98.56 89 VAL A C 1
ATOM 689 O O . VAL A 1 89 ? -5.811 -3.792 11.768 1.00 98.56 89 VAL A O 1
ATOM 692 N N . ILE A 1 90 ? -5.644 -1.610 11.217 1.00 98.62 90 ILE A N 1
ATOM 693 C CA . ILE A 1 90 ? -4.333 -1.675 10.576 1.00 98.62 90 ILE A CA 1
ATOM 694 C C . ILE A 1 90 ? -3.268 -1.607 11.665 1.00 98.62 90 ILE A C 1
ATOM 696 O O . ILE A 1 90 ? -3.330 -0.762 12.561 1.00 98.62 90 ILE A O 1
ATOM 700 N N . VAL A 1 91 ? -2.306 -2.522 11.611 1.00 97.75 91 VAL A N 1
ATOM 701 C CA . VAL A 1 91 ? -1.167 -2.554 12.523 1.00 97.75 91 VAL A CA 1
ATOM 702 C C . VAL A 1 91 ? 0.092 -2.974 11.783 1.00 97.75 91 VAL A C 1
ATOM 704 O O . VAL A 1 91 ? 0.088 -3.885 10.951 1.00 97.75 91 VAL A O 1
ATOM 707 N N . HIS A 1 92 ? 1.198 -2.339 12.142 1.00 97.38 92 HIS A N 1
ATOM 708 C CA . HIS A 1 92 ? 2.507 -2.747 11.670 1.00 97.38 92 HIS A CA 1
ATOM 709 C C . HIS A 1 92 ? 2.960 -4.027 12.398 1.00 97.38 92 HIS A C 1
ATOM 711 O O . HIS A 1 92 ? 2.897 -4.089 13.632 1.00 97.38 92 HIS A O 1
ATOM 717 N N . PRO A 1 93 ? 3.475 -5.052 11.695 1.00 96.69 93 PRO A N 1
ATOM 718 C CA . PRO A 1 93 ? 3.951 -6.286 12.314 1.00 96.69 93 PRO A CA 1
ATOM 719 C C . PRO A 1 93 ? 5.089 -6.086 13.322 1.00 96.69 93 PRO A C 1
ATOM 721 O O . PRO A 1 93 ? 5.237 -6.904 14.227 1.00 96.69 93 PRO A O 1
ATOM 724 N N . ASP A 1 94 ? 5.891 -5.024 13.199 1.00 94.62 94 ASP A N 1
ATOM 725 C CA . ASP A 1 94 ? 6.999 -4.741 14.121 1.00 94.62 94 ASP A CA 1
ATOM 726 C C . ASP A 1 94 ? 6.549 -4.135 15.463 1.00 94.62 94 ASP A C 1
ATOM 728 O O . ASP A 1 94 ? 7.309 -4.168 16.438 1.00 94.62 94 ASP A O 1
ATOM 732 N N . ALA A 1 95 ? 5.317 -3.627 15.534 1.00 94.25 95 ALA A N 1
ATOM 733 C CA . ALA A 1 95 ? 4.710 -3.134 16.763 1.00 94.25 95 ALA A CA 1
ATOM 734 C C . ALA A 1 95 ? 4.196 -4.280 17.657 1.00 94.25 95 ALA A C 1
ATOM 736 O O . ALA A 1 95 ? 4.162 -4.144 18.880 1.00 94.25 95 ALA A O 1
ATOM 737 N N . ILE A 1 96 ? 3.850 -5.430 17.069 1.00 95.75 96 ILE A N 1
ATOM 738 C CA . ILE A 1 96 ? 3.286 -6.578 17.786 1.00 95.75 96 ILE A CA 1
ATOM 739 C C . ILE A 1 96 ? 4.388 -7.327 18.553 1.00 95.75 96 ILE A C 1
ATOM 741 O O . ILE A 1 96 ? 5.316 -7.879 17.951 1.00 95.75 96 ILE A O 1
ATOM 745 N N . ARG A 1 97 ? 4.277 -7.423 19.886 1.00 94.94 97 ARG A N 1
ATOM 746 C CA . ARG A 1 97 ? 5.184 -8.255 20.706 1.00 94.94 97 ARG A CA 1
ATOM 747 C C . ARG A 1 97 ? 4.518 -9.567 21.085 1.00 94.94 97 ARG A C 1
ATOM 749 O O . ARG A 1 97 ? 5.107 -10.629 20.859 1.00 94.94 97 ARG A O 1
ATOM 756 N N . ASP A 1 98 ? 3.286 -9.507 21.585 1.00 96.00 98 ASP A N 1
ATOM 757 C CA . ASP A 1 98 ? 2.483 -10.690 21.893 1.00 96.00 98 ASP A CA 1
ATOM 758 C C . ASP A 1 98 ? 1.429 -10.961 20.815 1.00 96.00 98 ASP A C 1
ATOM 760 O O . ASP A 1 98 ? 0.279 -10.539 20.897 1.00 96.00 98 ASP A O 1
ATOM 764 N N . PHE A 1 99 ? 1.813 -11.750 19.813 1.00 96.75 99 PHE A N 1
ATOM 765 C CA . PHE A 1 99 ? 0.932 -12.141 18.710 1.00 96.75 99 PHE A CA 1
ATOM 766 C C . PHE A 1 99 ? -0.357 -12.830 19.185 1.00 96.75 99 PHE A C 1
ATOM 768 O O . PHE A 1 99 ? -1.396 -12.665 18.549 1.00 96.75 99 PHE A O 1
ATOM 775 N N . CYS A 1 100 ? -0.325 -13.565 20.303 1.00 96.69 100 CYS A N 1
ATOM 776 C CA . CYS A 1 100 ? -1.508 -14.250 20.823 1.00 96.69 100 CYS A CA 1
ATOM 777 C C . CYS A 1 100 ? -2.584 -13.256 21.278 1.00 96.69 100 CYS A C 1
ATOM 779 O O . CYS A 1 100 ? -3.774 -13.526 21.117 1.00 96.69 100 CYS A O 1
ATOM 781 N N . ALA A 1 101 ? -2.181 -12.096 21.801 1.00 97.00 101 ALA A N 1
ATOM 782 C CA . ALA A 1 101 ? -3.106 -11.074 22.275 1.00 97.00 101 ALA A CA 1
ATOM 783 C C . ALA A 1 101 ? -3.902 -10.413 21.131 1.00 97.00 101 ALA A C 1
ATOM 785 O O . ALA A 1 101 ? -5.056 -10.026 21.324 1.00 97.00 101 ALA A O 1
ATOM 786 N N . TRP A 1 102 ? -3.331 -10.343 19.923 1.00 98.12 102 TRP A N 1
ATOM 787 C CA . TRP A 1 102 ? -3.965 -9.727 18.749 1.00 98.12 102 TRP A CA 1
ATOM 788 C C . TRP A 1 102 ? -4.946 -10.646 18.005 1.00 98.12 102 TRP A C 1
ATOM 790 O O . TRP A 1 102 ? -5.779 -10.160 17.240 1.00 98.12 102 TRP A O 1
ATOM 800 N N . VAL A 1 103 ? -4.928 -11.961 18.262 1.00 97.19 103 VAL A N 1
ATOM 801 C CA . VAL A 1 103 ? -5.832 -12.941 17.615 1.00 97.19 103 VAL A CA 1
ATOM 802 C C . VAL A 1 103 ? -7.315 -12.614 17.835 1.00 97.19 103 VAL A C 1
ATOM 804 O O . VAL A 1 103 ? -8.159 -12.991 17.023 1.00 97.19 103 VAL A O 1
ATOM 807 N N . VAL A 1 104 ? -7.653 -11.860 18.888 1.00 97.75 104 VAL A N 1
ATOM 808 C CA . VAL A 1 104 ? -9.030 -11.429 19.181 1.00 97.75 104 VAL A CA 1
ATOM 809 C C . VAL A 1 104 ? -9.697 -10.668 18.026 1.00 97.75 104 VAL A C 1
ATOM 811 O O . VAL A 1 104 ? -10.917 -10.727 17.889 1.00 97.75 104 VAL A O 1
ATOM 814 N N . PHE A 1 105 ? -8.915 -9.990 17.181 1.00 98.44 105 PHE A N 1
ATOM 815 C CA . PHE A 1 105 ? -9.419 -9.223 16.041 1.00 98.44 105 PHE A CA 1
ATOM 816 C C . PHE A 1 105 ? -9.675 -10.077 14.788 1.00 98.44 105 PHE A C 1
ATOM 818 O O . PHE A 1 105 ? -10.394 -9.621 13.903 1.00 98.44 105 PHE A O 1
ATOM 825 N N . ARG A 1 106 ? -9.155 -11.314 14.717 1.00 98.06 106 ARG A N 1
ATOM 826 C CA . ARG A 1 106 ? -9.334 -12.242 13.579 1.00 98.06 106 ARG A CA 1
ATOM 827 C C . ARG A 1 106 ? -9.098 -11.555 12.220 1.00 98.06 106 ARG A C 1
ATOM 829 O O . ARG A 1 106 ? -8.064 -10.920 12.038 1.00 98.06 106 ARG A O 1
ATOM 836 N N . ASP A 1 107 ? -10.065 -11.645 11.307 1.00 97.81 107 ASP A N 1
ATOM 837 C CA . ASP A 1 107 ? -10.064 -11.065 9.960 1.00 97.81 107 ASP A CA 1
ATOM 838 C C . ASP A 1 107 ? -10.111 -9.532 9.943 1.00 97.81 107 ASP A C 1
ATOM 840 O O . ASP A 1 107 ? -9.776 -8.920 8.926 1.00 97.81 107 ASP A O 1
ATOM 844 N N . LEU A 1 108 ? -10.483 -8.899 11.060 1.00 98.50 108 LEU A N 1
ATOM 845 C CA . LEU A 1 108 ? -10.431 -7.445 11.204 1.00 98.50 108 LEU A CA 1
ATOM 846 C C . LEU A 1 108 ? -9.012 -6.939 11.470 1.00 98.50 108 LEU A C 1
ATOM 848 O O . LEU A 1 108 ? -8.759 -5.761 11.233 1.00 98.50 108 LEU A O 1
ATOM 852 N N . LEU A 1 109 ? -8.083 -7.787 11.924 1.00 98.75 109 LEU A N 1
ATOM 853 C CA . LEU A 1 109 ? -6.680 -7.400 12.038 1.00 98.75 109 LEU A CA 1
ATOM 854 C C . LEU A 1 109 ? -6.058 -7.331 10.647 1.00 98.75 109 LEU A C 1
ATOM 856 O O . LEU A 1 109 ? -5.941 -8.356 9.980 1.00 98.75 109 LEU A O 1
ATOM 860 N N . CYS A 1 110 ? -5.645 -6.145 10.221 1.00 98.56 110 CYS A N 1
ATOM 861 C CA . CYS A 1 110 ? -4.943 -5.944 8.962 1.00 98.56 110 CYS A CA 1
ATOM 862 C C . CYS A 1 110 ? -3.468 -5.689 9.243 1.00 98.56 110 CYS A C 1
ATOM 864 O O . CYS A 1 110 ? -3.099 -4.653 9.785 1.00 98.56 110 CYS A O 1
ATOM 866 N N . VAL A 1 111 ? -2.626 -6.651 8.885 1.00 98.62 111 VAL A N 1
ATOM 867 C CA . VAL A 1 111 ? -1.174 -6.487 8.947 1.00 98.62 111 VAL A CA 1
ATOM 868 C C . VAL A 1 111 ? -0.746 -5.667 7.740 1.00 98.62 111 VAL A C 1
ATOM 870 O O . VAL A 1 111 ? -1.061 -6.055 6.617 1.00 98.62 111 VAL A O 1
ATOM 873 N N . GLU A 1 112 ? -0.033 -4.570 7.966 1.00 98.69 112 GLU A N 1
ATOM 874 C CA . GLU A 1 112 ? 0.583 -3.781 6.899 1.00 98.69 112 GLU A CA 1
ATOM 875 C C . GLU A 1 112 ? 1.984 -4.309 6.543 1.00 98.69 112 GLU A C 1
ATOM 877 O O . GLU A 1 112 ? 2.744 -4.707 7.430 1.00 98.69 112 GLU A O 1
ATOM 882 N N . ASN A 1 113 ? 2.351 -4.345 5.258 1.00 98.62 113 ASN A N 1
ATOM 883 C CA . ASN A 1 113 ? 3.741 -4.606 4.874 1.00 98.62 113 ASN A CA 1
ATOM 884 C C . ASN A 1 113 ? 4.628 -3.382 5.125 1.00 98.62 113 ASN A C 1
ATOM 886 O O . ASN A 1 113 ? 4.242 -2.250 4.870 1.00 98.62 113 ASN A O 1
ATOM 890 N N . MET A 1 114 ? 5.852 -3.633 5.579 1.00 97.56 114 MET A N 1
ATOM 891 C CA . MET A 1 114 ? 6.745 -2.604 6.107 1.00 97.56 114 MET A CA 1
ATOM 892 C C . MET A 1 114 ? 7.688 -2.003 5.063 1.00 97.56 114 MET A C 1
ATOM 894 O O . MET A 1 114 ? 8.105 -2.674 4.117 1.00 97.56 114 MET A O 1
ATOM 898 N N . ASP A 1 115 ? 8.119 -0.767 5.327 1.00 95.31 115 ASP A N 1
ATOM 899 C CA . ASP A 1 115 ? 9.177 -0.067 4.593 1.00 95.31 115 ASP A CA 1
ATOM 900 C C . ASP A 1 115 ? 10.588 -0.681 4.777 1.00 95.31 115 ASP A C 1
ATOM 902 O O . ASP A 1 115 ? 10.840 -1.547 5.628 1.00 95.31 115 ASP A O 1
ATOM 906 N N . LYS A 1 116 ? 11.562 -0.194 3.995 1.00 92.50 116 LYS A N 1
ATOM 907 C CA . LYS A 1 116 ? 12.934 -0.740 3.960 1.00 92.50 116 LYS A CA 1
ATOM 908 C C . LYS A 1 116 ? 13.727 -0.596 5.269 1.00 92.50 116 LYS A C 1
ATOM 910 O O . LYS A 1 116 ? 14.709 -1.316 5.455 1.00 92.50 116 LYS A O 1
ATOM 915 N N . ARG A 1 117 ? 13.365 0.339 6.160 1.00 92.75 117 ARG A N 1
ATOM 916 C CA . ARG A 1 117 ? 14.074 0.608 7.432 1.00 92.75 117 ARG A CA 1
ATOM 917 C C . ARG A 1 117 ? 13.836 -0.498 8.451 1.00 92.75 117 ARG A C 1
ATOM 919 O O . ARG A 1 117 ? 14.587 -0.629 9.417 1.00 92.75 117 ARG A O 1
ATOM 926 N N . LYS A 1 118 ? 12.759 -1.257 8.270 1.00 92.50 118 LYS A N 1
ATOM 927 C CA . LYS A 1 118 ? 12.316 -2.291 9.197 1.00 92.50 118 LYS A CA 1
ATOM 928 C C . LYS A 1 118 ? 13.028 -3.602 8.919 1.00 92.50 118 LYS A C 1
ATOM 930 O O . LYS A 1 118 ? 13.593 -3.816 7.851 1.00 92.50 118 LYS A O 1
ATOM 935 N N . VAL A 1 119 ? 13.035 -4.484 9.912 1.00 88.38 119 VAL A N 1
ATOM 936 C CA . VAL A 1 119 ? 13.774 -5.757 9.851 1.00 88.38 119 VAL A CA 1
ATOM 937 C C . VAL A 1 119 ? 12.904 -6.950 9.448 1.00 88.38 119 VAL A C 1
ATOM 939 O O . VAL A 1 119 ? 13.444 -8.022 9.197 1.00 88.38 119 VAL A O 1
ATOM 942 N N . GLY A 1 120 ? 11.582 -6.776 9.368 1.00 92.88 120 GLY A N 1
ATOM 943 C CA . GLY A 1 120 ? 10.631 -7.820 8.992 1.00 92.88 120 GLY A CA 1
ATOM 944 C C . GLY A 1 120 ? 9.317 -7.236 8.473 1.00 92.88 120 GLY A C 1
ATOM 945 O O . GLY A 1 120 ? 9.060 -6.046 8.638 1.00 92.88 120 GLY A O 1
ATOM 946 N N . GLY A 1 121 ? 8.499 -8.086 7.850 1.00 96.75 121 GLY A N 1
ATOM 947 C CA . GLY A 1 121 ? 7.212 -7.715 7.256 1.00 96.75 121 GLY A CA 1
ATOM 948 C C . GLY A 1 121 ? 7.303 -7.027 5.890 1.00 96.75 121 GLY A C 1
ATOM 949 O O . GLY A 1 121 ? 6.319 -6.440 5.465 1.00 96.75 121 GLY A O 1
ATOM 950 N N . ARG A 1 122 ? 8.450 -7.066 5.203 1.00 97.81 122 ARG A N 1
ATOM 951 C CA . ARG A 1 122 ? 8.683 -6.321 3.948 1.00 97.81 122 ARG A CA 1
ATOM 952 C C . ARG A 1 122 ? 8.436 -7.157 2.695 1.00 97.81 122 ARG A C 1
ATOM 954 O O . ARG A 1 122 ? 7.977 -6.649 1.682 1.00 97.81 122 ARG A O 1
ATOM 961 N N . THR A 1 123 ? 8.792 -8.438 2.765 1.00 97.12 123 THR A N 1
ATOM 962 C CA . THR A 1 123 ? 8.774 -9.387 1.638 1.00 97.12 123 THR A CA 1
ATOM 963 C C . THR A 1 123 ? 7.702 -10.453 1.829 1.00 97.12 123 THR A C 1
ATOM 965 O O . THR A 1 123 ? 7.269 -10.710 2.958 1.00 97.12 123 THR A O 1
ATOM 968 N N . ALA A 1 124 ? 7.335 -11.164 0.759 1.00 95.06 124 ALA A N 1
ATOM 969 C CA . ALA A 1 124 ? 6.392 -12.286 0.851 1.00 95.06 124 ALA A CA 1
ATOM 970 C C . ALA A 1 124 ? 6.861 -13.353 1.859 1.00 95.06 124 ALA A C 1
ATOM 972 O O . ALA A 1 124 ? 6.072 -13.910 2.625 1.00 95.06 124 ALA A O 1
ATOM 973 N N . LYS A 1 125 ? 8.175 -13.612 1.908 1.00 97.12 125 LYS A N 1
ATOM 974 C CA . LYS A 1 125 ? 8.768 -14.559 2.860 1.00 97.12 125 LYS A CA 1
ATOM 975 C C . LYS A 1 125 ? 8.588 -14.104 4.308 1.00 97.12 125 LYS A C 1
ATOM 977 O O . LYS A 1 125 ? 8.221 -14.924 5.142 1.00 97.12 125 LYS A O 1
ATOM 982 N N . GLU A 1 126 ? 8.861 -12.838 4.602 1.00 98.25 126 GLU A N 1
ATOM 983 C CA . GLU A 1 126 ? 8.752 -12.297 5.960 1.00 98.25 126 GLU A CA 1
ATOM 984 C C . GLU A 1 126 ? 7.289 -12.197 6.411 1.00 98.25 126 GLU A C 1
ATOM 986 O O . GLU A 1 126 ? 6.959 -12.560 7.539 1.00 98.25 126 GLU A O 1
ATOM 991 N N . LEU A 1 127 ? 6.385 -11.783 5.518 1.00 98.56 127 LEU A N 1
ATOM 992 C CA . LEU A 1 127 ? 4.948 -11.756 5.797 1.00 98.56 127 LEU A CA 1
ATOM 993 C C . LEU A 1 127 ? 4.386 -13.154 6.075 1.00 98.56 127 LEU A C 1
ATOM 995 O O . LEU A 1 127 ? 3.512 -13.300 6.928 1.00 98.56 127 LEU A O 1
ATOM 999 N N . ARG A 1 128 ? 4.921 -14.206 5.442 1.00 98.50 128 ARG A N 1
ATOM 1000 C CA . ARG A 1 128 ? 4.537 -15.593 5.749 1.00 98.50 128 ARG A CA 1
ATOM 1001 C C . ARG A 1 128 ? 4.755 -15.944 7.217 1.00 98.50 128 ARG A C 1
ATOM 1003 O O . ARG A 1 128 ? 3.922 -16.627 7.805 1.00 98.50 128 ARG A O 1
ATOM 1010 N N . GLU A 1 129 ? 5.854 -15.488 7.812 1.00 97.88 129 GLU A N 1
ATOM 1011 C CA . GLU A 1 129 ? 6.151 -15.730 9.228 1.00 97.88 129 GLU A CA 1
ATOM 1012 C C . GLU A 1 129 ? 5.141 -15.013 10.135 1.00 97.88 129 GLU A C 1
ATOM 1014 O O . GLU A 1 129 ? 4.673 -15.585 11.122 1.00 97.88 129 GLU A O 1
ATOM 1019 N N . VAL A 1 130 ? 4.737 -13.795 9.758 1.00 98.06 130 VAL A N 1
ATOM 1020 C CA . VAL A 1 130 ? 3.700 -13.025 10.458 1.00 98.06 130 VAL A CA 1
ATOM 1021 C C . VAL A 1 130 ? 2.343 -13.725 10.365 1.00 98.06 130 VAL A C 1
ATOM 1023 O O . VAL A 1 130 ? 1.734 -14.025 11.392 1.00 98.06 130 VAL A O 1
ATOM 1026 N N . PHE A 1 131 ? 1.890 -14.066 9.156 1.00 98.44 131 PHE A N 1
ATOM 1027 C CA . PHE A 1 131 ? 0.600 -14.728 8.943 1.00 98.44 131 PHE A CA 1
ATOM 1028 C C . PHE A 1 131 ? 0.561 -16.167 9.468 1.00 98.44 131 PHE A C 1
ATOM 1030 O O . PHE A 1 131 ? -0.513 -16.665 9.789 1.00 98.44 131 PHE A O 1
ATOM 1037 N N . HIS A 1 132 ? 1.704 -16.840 9.633 1.00 97.88 132 HIS A N 1
ATOM 1038 C CA . HIS A 1 132 ? 1.749 -18.121 10.342 1.00 97.88 132 HIS A CA 1
ATOM 1039 C C . HIS A 1 132 ? 1.344 -17.970 11.817 1.00 97.88 132 HIS A C 1
ATOM 1041 O O . HIS A 1 132 ? 0.664 -18.835 12.367 1.00 97.88 132 HIS A O 1
ATOM 1047 N N . ARG A 1 133 ? 1.732 -16.857 12.451 1.00 97.94 133 ARG A N 1
ATOM 1048 C CA . ARG A 1 133 ? 1.377 -16.531 13.840 1.00 97.94 133 ARG A CA 1
ATOM 1049 C C . ARG A 1 133 ? -0.010 -15.889 13.960 1.00 97.94 133 ARG A C 1
ATOM 1051 O O . ARG A 1 133 ? -0.628 -16.000 15.014 1.00 97.94 133 ARG A O 1
ATOM 1058 N N . LEU A 1 134 ? -0.496 -15.250 12.894 1.00 98.19 134 LEU A N 1
ATOM 1059 C CA . LEU A 1 134 ? -1.816 -14.611 12.794 1.00 98.19 134 LEU A CA 1
ATOM 1060 C C . LEU A 1 134 ? -2.614 -15.199 11.615 1.00 98.19 134 LEU A C 1
ATOM 1062 O O . LEU A 1 134 ? -2.843 -14.518 10.614 1.00 98.19 134 LEU A O 1
ATOM 1066 N N . PRO A 1 135 ? -3.055 -16.467 11.704 1.00 97.69 135 PRO A N 1
ATOM 1067 C CA . PRO A 1 135 ? -3.610 -17.194 10.561 1.00 97.69 135 PRO A CA 1
ATOM 1068 C C . PRO A 1 135 ? -4.940 -16.637 10.046 1.00 97.69 135 PRO A C 1
ATOM 1070 O O . PRO A 1 135 ? -5.274 -16.870 8.884 1.00 97.69 135 PRO A O 1
ATOM 1073 N N . GLU A 1 136 ? -5.688 -15.907 10.874 1.00 98.38 136 GLU A N 1
ATOM 1074 C CA . GLU A 1 136 ? -6.955 -15.263 10.498 1.00 98.38 136 GLU A CA 1
ATOM 1075 C C . GLU A 1 136 ? -6.780 -13.805 10.050 1.00 98.38 136 GLU A C 1
ATOM 1077 O O . GLU A 1 136 ? -7.726 -13.244 9.514 1.00 98.38 136 GLU A O 1
ATOM 1082 N N . ALA A 1 137 ? -5.601 -13.199 10.231 1.00 98.69 137 ALA A N 1
ATOM 1083 C CA . ALA A 1 137 ? -5.394 -11.797 9.885 1.00 98.69 137 ALA A CA 1
ATOM 1084 C C . ALA A 1 137 ? -5.444 -11.555 8.370 1.00 98.69 137 ALA A C 1
ATOM 1086 O O . ALA A 1 137 ? -5.049 -12.398 7.551 1.00 98.69 137 ALA A O 1
ATOM 1087 N N . SER A 1 138 ? -5.906 -10.360 8.031 1.00 98.75 138 SER A N 1
ATOM 1088 C CA . SER A 1 138 ? -5.955 -9.811 6.685 1.00 98.75 138 SER A CA 1
ATOM 1089 C C . SER A 1 138 ? -4.695 -8.993 6.373 1.00 98.75 138 SER A C 1
ATOM 1091 O O . SER A 1 138 ? -3.897 -8.685 7.260 1.00 98.75 138 SER A O 1
ATOM 1093 N N . LEU A 1 139 ? -4.517 -8.631 5.105 1.00 98.81 139 LEU A N 1
ATOM 1094 C CA . LEU A 1 139 ? -3.418 -7.802 4.615 1.00 98.81 139 LEU A CA 1
ATOM 1095 C C . LEU A 1 139 ? -3.925 -6.383 4.306 1.00 98.81 139 LEU A C 1
ATOM 1097 O O . LEU A 1 139 ? -4.862 -6.225 3.516 1.00 98.81 139 LEU A O 1
ATOM 1101 N N . CYS A 1 140 ? -3.287 -5.373 4.902 1.00 98.81 140 CYS A N 1
ATOM 1102 C CA . CYS A 1 140 ? -3.232 -4.028 4.332 1.00 98.81 140 CYS A CA 1
ATOM 1103 C C . CYS A 1 140 ? -1.977 -3.972 3.459 1.00 98.81 140 CYS A C 1
ATOM 1105 O O . CYS A 1 140 ? -0.883 -4.218 3.960 1.00 98.81 140 CYS A O 1
ATOM 1107 N N . PHE A 1 141 ? -2.121 -3.759 2.155 1.00 98.75 141 PHE A N 1
ATOM 1108 C CA . PHE A 1 141 ? -0.974 -3.782 1.255 1.00 98.75 141 PHE A CA 1
ATOM 1109 C C . PHE A 1 141 ? -0.592 -2.370 0.826 1.00 98.75 141 PHE A C 1
ATOM 1111 O O . PHE A 1 141 ? -1.302 -1.733 0.049 1.00 98.75 141 PHE A O 1
ATOM 1118 N N . ASP A 1 142 ? 0.534 -1.901 1.343 1.00 98.62 142 ASP A N 1
ATOM 1119 C CA . ASP A 1 142 ? 1.166 -0.645 0.989 1.00 98.62 142 ASP A CA 1
ATOM 1120 C C . ASP A 1 142 ? 2.073 -0.819 -0.234 1.00 98.62 142 ASP A C 1
ATOM 1122 O O . ASP A 1 142 ? 3.115 -1.494 -0.198 1.00 98.62 142 ASP A O 1
ATOM 1126 N N . LEU A 1 143 ? 1.651 -0.188 -1.334 1.00 98.06 143 LEU A N 1
ATOM 1127 C CA . LEU A 1 143 ? 2.366 -0.198 -2.607 1.00 98.06 143 LEU A CA 1
ATOM 1128 C C . LEU A 1 143 ? 3.636 0.664 -2.584 1.00 98.06 143 LEU A C 1
ATOM 1130 O O . LEU A 1 143 ? 4.616 0.323 -3.248 1.00 98.06 143 LEU A O 1
ATOM 1134 N N . GLY A 1 144 ? 3.654 1.742 -1.804 1.00 97.12 144 GLY A N 1
ATOM 1135 C CA . GLY A 1 144 ? 4.824 2.594 -1.626 1.00 97.12 144 GLY A CA 1
ATOM 1136 C C . GLY A 1 144 ? 5.945 1.869 -0.882 1.00 97.12 144 GLY A C 1
ATOM 1137 O O . GLY A 1 144 ? 7.089 1.860 -1.341 1.00 97.12 144 GLY A O 1
ATOM 1138 N N . HIS A 1 145 ? 5.625 1.179 0.215 1.00 98.19 145 HIS A N 1
ATOM 1139 C CA . HIS A 1 145 ? 6.578 0.387 0.995 1.00 98.19 145 HIS A CA 1
ATOM 1140 C C . HIS A 1 145 ? 7.225 -0.718 0.161 1.00 98.19 145 HIS A C 1
ATOM 1142 O O . HIS A 1 145 ? 8.454 -0.833 0.126 1.00 98.19 145 HIS A O 1
ATOM 1148 N N . VAL A 1 146 ? 6.422 -1.522 -0.543 1.00 96.75 146 VAL A N 1
ATOM 1149 C CA . VAL A 1 146 ? 6.962 -2.623 -1.354 1.00 96.75 146 VAL A CA 1
ATOM 1150 C C . VAL A 1 146 ? 7.781 -2.104 -2.537 1.00 96.75 146 VAL A C 1
ATOM 1152 O O . VAL A 1 146 ? 8.824 -2.679 -2.832 1.00 96.75 146 VAL A O 1
ATOM 1155 N N . HIS A 1 147 ? 7.380 -0.991 -3.160 1.00 94.88 147 HIS A N 1
ATOM 1156 C CA . HIS A 1 147 ? 8.148 -0.351 -4.229 1.00 94.88 147 HIS A CA 1
ATOM 1157 C C . HIS A 1 147 ? 9.488 0.184 -3.711 1.00 94.88 147 HIS A C 1
ATOM 1159 O O . HIS A 1 147 ? 10.516 0.048 -4.372 1.00 94.88 147 HIS A O 1
ATOM 1165 N N . GLN A 1 148 ? 9.516 0.726 -2.492 1.00 91.50 148 GLN A N 1
ATOM 1166 C CA . GLN A 1 148 ? 10.747 1.188 -1.855 1.00 91.50 148 GLN A CA 1
ATOM 1167 C C . GLN A 1 148 ? 11.709 0.030 -1.525 1.00 91.50 148 GLN A C 1
ATOM 1169 O O . GLN A 1 148 ? 12.931 0.186 -1.620 1.00 91.50 148 GLN A O 1
ATOM 1174 N N . VAL A 1 149 ? 11.167 -1.122 -1.120 1.00 91.12 149 VAL A N 1
ATOM 1175 C CA . VAL A 1 149 ? 11.922 -2.351 -0.823 1.00 91.12 149 VAL A CA 1
ATOM 1176 C C . VAL A 1 149 ? 12.436 -3.002 -2.108 1.00 91.12 149 VAL A C 1
ATOM 1178 O O . VAL A 1 149 ? 13.594 -3.417 -2.175 1.00 91.12 149 VAL A O 1
ATOM 1181 N N . ASP A 1 150 ? 11.587 -3.067 -3.130 1.00 87.38 150 ASP A N 1
ATOM 1182 C CA . ASP A 1 150 ? 11.863 -3.661 -4.429 1.00 87.38 150 ASP A CA 1
ATOM 1183 C C . ASP A 1 150 ? 11.191 -2.856 -5.562 1.00 87.38 150 ASP A C 1
ATOM 1185 O O . ASP A 1 150 ? 10.049 -3.129 -5.944 1.00 87.38 150 ASP A O 1
ATOM 1189 N N . PRO A 1 151 ? 11.928 -1.921 -6.191 1.00 81.00 151 PRO A N 1
ATOM 1190 C CA . PRO A 1 151 ? 11.442 -1.108 -7.301 1.00 81.00 151 PRO A CA 1
ATOM 1191 C C . PRO A 1 151 ? 11.081 -1.893 -8.565 1.00 81.00 151 PRO A C 1
ATOM 1193 O O . PRO A 1 151 ? 10.598 -1.309 -9.529 1.00 81.00 151 PRO A O 1
ATOM 1196 N N . THR A 1 152 ? 11.364 -3.200 -8.614 1.00 77.06 152 THR A N 1
ATOM 1197 C CA . THR A 1 152 ? 10.938 -4.063 -9.731 1.00 77.06 152 THR A CA 1
ATOM 1198 C C . THR A 1 152 ? 9.505 -4.541 -9.595 1.00 77.06 152 THR A C 1
ATOM 1200 O O . THR A 1 152 ? 8.979 -5.125 -10.535 1.00 77.06 152 THR A O 1
ATOM 1203 N N . MET A 1 153 ? 8.885 -4.331 -8.430 1.00 86.06 153 MET A N 1
ATOM 1204 C CA . MET A 1 153 ? 7.565 -4.861 -8.088 1.00 86.06 153 MET A CA 1
ATOM 1205 C C . MET A 1 153 ? 7.503 -6.399 -8.093 1.00 86.06 153 MET A C 1
ATOM 1207 O O . MET A 1 153 ? 6.416 -6.980 -8.065 1.00 86.06 153 MET A O 1
ATOM 1211 N N . THR A 1 154 ? 8.654 -7.084 -8.054 1.00 81.38 154 THR A N 1
ATOM 1212 C CA . THR A 1 154 ? 8.715 -8.545 -7.918 1.00 81.38 154 THR A CA 1
ATOM 1213 C C . THR A 1 154 ? 8.144 -8.977 -6.571 1.00 81.38 154 THR A C 1
ATOM 1215 O O . THR A 1 154 ? 7.301 -9.871 -6.523 1.00 81.38 154 THR A O 1
ATOM 1218 N N . GLU A 1 155 ? 8.551 -8.338 -5.474 1.00 91.50 155 GLU A N 1
ATOM 1219 C CA . GLU A 1 155 ? 7.987 -8.634 -4.154 1.00 91.50 155 GLU A CA 1
ATOM 1220 C C . GLU A 1 155 ? 6.491 -8.324 -4.101 1.00 91.50 155 GLU A C 1
ATOM 1222 O O . GLU A 1 155 ? 5.735 -9.099 -3.520 1.00 91.50 155 GLU A O 1
ATOM 1227 N N . ALA A 1 156 ? 6.032 -7.274 -4.785 1.00 93.81 156 ALA A N 1
ATOM 1228 C CA . ALA A 1 156 ? 4.609 -6.972 -4.864 1.00 93.81 156 ALA A CA 1
ATOM 1229 C C . ALA A 1 156 ? 3.824 -8.088 -5.562 1.00 93.81 156 ALA A C 1
ATOM 1231 O O . ALA A 1 156 ? 2.815 -8.561 -5.035 1.00 93.81 156 ALA A O 1
ATOM 1232 N N . PHE A 1 157 ? 4.330 -8.578 -6.697 1.00 87.62 157 PHE A N 1
ATOM 1233 C CA . PHE A 1 157 ? 3.769 -9.737 -7.385 1.00 87.62 157 PHE A CA 1
ATOM 1234 C C . PHE A 1 157 ? 3.712 -10.968 -6.468 1.00 87.62 157 PHE A C 1
ATOM 1236 O O . PHE A 1 157 ? 2.676 -11.625 -6.383 1.00 87.62 157 PHE A O 1
ATOM 1243 N N . LEU A 1 158 ? 4.802 -11.281 -5.760 1.00 84.00 158 LEU A N 1
ATOM 1244 C CA . LEU A 1 158 ? 4.874 -12.450 -4.877 1.00 84.00 158 LEU A CA 1
ATOM 1245 C C . LEU A 1 158 ? 3.907 -12.338 -3.690 1.00 84.00 158 LEU A C 1
ATOM 1247 O O . LEU A 1 158 ? 3.227 -13.313 -3.365 1.00 84.00 158 LEU A O 1
ATOM 1251 N N . ILE A 1 159 ? 3.810 -11.155 -3.076 1.00 96.62 159 ILE A N 1
ATOM 1252 C CA . ILE A 1 159 ? 2.880 -10.878 -1.977 1.00 96.62 159 ILE A CA 1
ATOM 1253 C C . ILE A 1 159 ? 1.438 -11.048 -2.454 1.00 96.62 159 ILE A C 1
ATOM 1255 O O . ILE A 1 159 ? 0.674 -11.768 -1.814 1.00 96.62 159 ILE A O 1
ATOM 1259 N N . LEU A 1 160 ? 1.068 -10.458 -3.591 1.00 94.12 160 LEU A N 1
ATOM 1260 C CA . LEU A 1 160 ? -0.286 -10.571 -4.140 1.00 94.12 160 LEU A CA 1
ATOM 1261 C C . LEU A 1 160 ? -0.610 -12.006 -4.572 1.00 94.12 160 LEU A C 1
ATOM 1263 O O . LEU A 1 160 ? -1.717 -12.489 -4.341 1.00 94.12 160 LEU A O 1
ATOM 1267 N N . GLN A 1 161 ? 0.359 -12.737 -5.126 1.00 87.94 161 GLN A N 1
ATOM 1268 C CA . GLN A 1 161 ? 0.171 -14.134 -5.512 1.00 87.94 161 GLN A CA 1
ATOM 1269 C C . GLN A 1 161 ? -0.076 -15.054 -4.303 1.00 87.94 161 GLN A C 1
ATOM 1271 O O . GLN A 1 161 ? -0.800 -16.046 -4.418 1.00 87.94 161 GLN A O 1
ATOM 1276 N N . GLU A 1 162 ? 0.564 -14.783 -3.166 1.00 94.50 162 GLU A N 1
ATOM 1277 C CA . GLU A 1 162 ? 0.462 -15.623 -1.969 1.00 94.50 162 GLU A CA 1
ATOM 1278 C C . GLU A 1 162 ? -0.668 -15.193 -1.029 1.00 94.50 162 GLU A C 1
ATOM 1280 O O . GLU A 1 162 ? -1.403 -16.036 -0.512 1.00 94.50 162 GLU A O 1
ATOM 1285 N N . PHE A 1 163 ? -0.824 -13.887 -0.826 1.00 97.81 163 PHE A N 1
ATOM 1286 C CA . PHE A 1 163 ? -1.713 -13.297 0.172 1.00 97.81 163 PHE A CA 1
ATOM 1287 C C . PHE A 1 163 ? -2.858 -12.483 -0.437 1.00 97.81 163 PHE A C 1
ATOM 1289 O O . PHE A 1 163 ? -3.641 -11.914 0.316 1.00 97.81 163 PHE A O 1
ATOM 1296 N N . GLY A 1 164 ? -3.032 -12.463 -1.764 1.00 94.75 164 GLY A N 1
ATOM 1297 C CA . GLY A 1 164 ? -4.115 -11.719 -2.424 1.00 94.75 164 GLY A CA 1
ATOM 1298 C C . GLY A 1 164 ? -5.516 -12.087 -1.922 1.00 94.75 164 GLY A C 1
ATOM 1299 O O . GLY A 1 164 ? -6.366 -11.219 -1.775 1.00 94.75 164 GLY A O 1
ATOM 1300 N N . GLY A 1 165 ? -5.741 -13.346 -1.526 1.00 95.31 165 GLY A N 1
ATOM 1301 C CA . GLY A 1 165 ? -7.000 -13.775 -0.896 1.00 95.31 165 GLY A CA 1
ATOM 1302 C C . GLY A 1 165 ? -7.252 -13.209 0.512 1.00 95.31 165 GLY A C 1
ATOM 1303 O O . GLY A 1 165 ? -8.343 -13.381 1.046 1.00 95.31 165 GLY A O 1
ATOM 1304 N N . ARG A 1 166 ? -6.252 -12.560 1.123 1.00 97.81 166 ARG A N 1
ATOM 1305 C CA . ARG A 1 166 ? -6.326 -11.863 2.420 1.00 97.81 166 ARG A CA 1
ATOM 1306 C C . ARG A 1 166 ? -6.367 -10.345 2.260 1.00 97.81 166 ARG A C 1
ATOM 1308 O O . ARG A 1 166 ? -6.426 -9.642 3.266 1.00 97.81 166 ARG A O 1
ATOM 1315 N N . LEU A 1 167 ? -6.273 -9.834 1.032 1.00 98.31 167 LEU A N 1
ATOM 1316 C CA . LEU A 1 167 ? -6.165 -8.407 0.780 1.00 98.31 167 LEU A CA 1
ATOM 1317 C C . LEU A 1 167 ? -7.458 -7.697 1.192 1.00 98.31 167 LEU A C 1
ATOM 1319 O O . LEU A 1 167 ? -8.535 -7.981 0.668 1.00 98.31 167 LEU A O 1
ATOM 1323 N N . ARG A 1 168 ? -7.342 -6.778 2.151 1.00 98.44 168 ARG A N 1
ATOM 1324 C CA . ARG A 1 168 ? -8.482 -6.072 2.747 1.00 98.44 168 ARG A CA 1
ATOM 1325 C C . ARG A 1 168 ? -8.503 -4.589 2.424 1.00 98.44 168 ARG A C 1
ATOM 1327 O O . ARG A 1 168 ? -9.592 -4.026 2.340 1.00 98.44 168 ARG A O 1
ATOM 1334 N N . GLN A 1 169 ? -7.330 -3.990 2.261 1.00 98.56 169 GLN A N 1
ATOM 1335 C CA . GLN A 1 169 ? -7.126 -2.567 2.021 1.00 98.56 169 GLN A CA 1
ATOM 1336 C C . GLN A 1 169 ? -5.802 -2.363 1.284 1.00 98.56 169 GLN A C 1
ATOM 1338 O O . GLN A 1 169 ? -4.860 -3.127 1.496 1.00 98.56 169 GLN A O 1
ATOM 1343 N N . LEU A 1 170 ? -5.739 -1.337 0.438 1.00 98.56 170 LEU A N 1
ATOM 1344 C CA . LEU A 1 170 ? -4.493 -0.825 -0.121 1.00 98.56 170 LEU A CA 1
ATOM 1345 C C . LEU A 1 170 ? -4.112 0.496 0.521 1.00 98.56 170 LEU A C 1
ATOM 1347 O O . LEU A 1 170 ? -4.980 1.359 0.676 1.00 98.56 170 LEU A O 1
ATOM 1351 N N . HIS A 1 171 ? -2.820 0.667 0.777 1.00 98.75 171 HIS A N 1
ATOM 1352 C CA . HIS A 1 171 ? -2.207 1.975 0.969 1.00 98.75 171 HIS A CA 1
ATOM 1353 C C . HIS A 1 171 ? -1.494 2.398 -0.310 1.00 98.75 171 HIS A C 1
ATOM 1355 O O . HIS A 1 171 ? -0.794 1.607 -0.953 1.00 98.75 171 HIS A O 1
ATOM 1361 N N . VAL A 1 172 ? -1.741 3.641 -0.718 1.00 98.19 172 VAL A N 1
ATOM 1362 C CA . VAL A 1 172 ? -1.227 4.196 -1.969 1.00 98.19 172 VAL A CA 1
ATOM 1363 C C . VAL A 1 172 ? -0.608 5.560 -1.715 1.00 98.19 172 VAL A C 1
ATOM 1365 O O . VAL A 1 172 ? -1.294 6.544 -1.436 1.00 98.19 172 VAL A O 1
ATOM 1368 N N . SER A 1 173 ? 0.704 5.618 -1.878 1.00 96.69 173 SER A N 1
ATOM 1369 C CA . SER A 1 173 ? 1.496 6.840 -1.958 1.00 96.69 173 SER A CA 1
ATOM 1370 C C . SER A 1 173 ? 2.850 6.506 -2.588 1.00 96.69 173 SER A C 1
ATOM 1372 O O . SER A 1 173 ? 3.189 5.336 -2.776 1.00 96.69 173 SER A O 1
ATOM 1374 N N . GLU A 1 174 ? 3.651 7.522 -2.899 1.00 91.62 174 GLU A N 1
ATOM 1375 C CA . GLU A 1 174 ? 5.094 7.314 -3.029 1.00 91.62 174 GLU A CA 1
ATOM 1376 C C . GLU A 1 174 ? 5.711 7.296 -1.625 1.00 91.62 174 GLU A C 1
ATOM 1378 O O . GLU A 1 174 ? 5.095 7.758 -0.659 1.00 91.62 174 GLU A O 1
ATOM 1383 N N . VAL A 1 175 ? 6.927 6.772 -1.503 1.00 90.06 175 VAL A N 1
ATOM 1384 C CA . VAL A 1 175 ? 7.709 6.821 -0.268 1.00 90.06 175 VAL A CA 1
ATOM 1385 C C . VAL A 1 175 ? 9.117 7.311 -0.601 1.00 90.06 175 VAL A C 1
ATOM 1387 O O . VAL A 1 175 ? 9.800 6.747 -1.458 1.00 90.06 175 VAL A O 1
ATOM 1390 N N . ASP A 1 176 ? 9.562 8.376 0.064 1.00 77.75 176 ASP A N 1
ATOM 1391 C CA . ASP A 1 176 ? 10.852 9.009 -0.209 1.00 77.75 176 ASP A CA 1
ATOM 1392 C C . ASP A 1 176 ? 12.050 8.187 0.320 1.00 77.75 176 ASP A C 1
ATOM 1394 O O . ASP A 1 176 ? 11.934 7.063 0.826 1.00 77.75 176 ASP A O 1
ATOM 1398 N N . THR A 1 177 ? 13.266 8.728 0.204 1.00 74.00 177 THR A N 1
ATOM 1399 C CA . THR A 1 177 ? 14.472 8.037 0.685 1.00 74.00 177 THR A CA 1
ATOM 1400 C C . THR A 1 177 ? 14.534 7.892 2.206 1.00 74.00 177 THR A C 1
ATOM 1402 O O . THR A 1 177 ? 15.162 6.935 2.673 1.00 74.00 177 THR A O 1
ATOM 1405 N N . GLU A 1 178 ? 13.889 8.792 2.952 1.00 75.19 178 GLU A N 1
ATOM 1406 C CA . GLU A 1 178 ? 13.775 8.792 4.419 1.00 75.19 178 GLU A CA 1
ATOM 1407 C C . GLU A 1 178 ? 12.610 7.918 4.917 1.00 75.19 178 GLU A C 1
ATOM 1409 O O . GLU A 1 178 ? 12.522 7.578 6.100 1.00 75.19 178 GLU A O 1
ATOM 1414 N N . SER A 1 179 ? 11.810 7.410 3.981 1.00 85.88 179 SER A N 1
ATOM 1415 C CA . SER A 1 179 ? 10.596 6.624 4.191 1.00 85.88 179 SER A CA 1
ATOM 1416 C C . SER A 1 179 ? 9.448 7.437 4.786 1.00 85.88 179 SER A C 1
ATOM 1418 O O . SER A 1 179 ? 8.729 6.967 5.668 1.00 85.88 179 SER A O 1
ATOM 1420 N N . HIS A 1 180 ? 9.313 8.678 4.321 1.00 85.88 180 HIS A N 1
ATOM 1421 C CA . HIS A 1 180 ? 8.102 9.472 4.470 1.00 85.88 180 HIS A CA 1
ATOM 1422 C C . HIS A 1 180 ? 7.219 9.299 3.236 1.00 85.88 180 HIS A C 1
ATOM 1424 O O . HIS A 1 180 ? 7.724 9.232 2.113 1.00 85.88 180 HIS A O 1
ATOM 1430 N N . HIS A 1 181 ? 5.906 9.245 3.446 1.00 90.06 181 HIS A N 1
ATOM 1431 C CA . HIS A 1 181 ? 4.951 9.209 2.346 1.00 90.06 181 HIS A CA 1
ATOM 1432 C C . HIS A 1 181 ? 4.957 10.545 1.598 1.00 90.06 181 HIS A C 1
ATOM 1434 O O . HIS A 1 181 ? 4.942 11.620 2.203 1.00 90.06 181 HIS A O 1
ATOM 1440 N N . ASP A 1 182 ? 4.959 10.459 0.274 1.00 89.75 182 ASP A N 1
ATOM 1441 C CA . ASP A 1 182 ? 4.907 11.591 -0.642 1.00 89.75 182 ASP A CA 1
ATOM 1442 C C . ASP A 1 182 ? 3.863 11.325 -1.737 1.00 89.75 182 ASP A C 1
ATOM 1444 O O . ASP A 1 182 ? 3.288 10.238 -1.862 1.00 89.75 182 ASP A O 1
ATOM 1448 N N . ARG A 1 183 ? 3.573 12.349 -2.531 1.00 88.00 183 ARG A N 1
ATOM 1449 C CA . ARG A 1 183 ? 2.669 12.261 -3.678 1.00 88.00 183 ARG A CA 1
ATOM 1450 C C . ARG A 1 183 ? 3.217 11.307 -4.727 1.00 88.00 183 ARG A C 1
ATOM 1452 O O . ARG A 1 183 ? 4.425 11.217 -4.937 1.00 88.00 183 ARG A O 1
ATOM 1459 N N . LEU A 1 184 ? 2.307 10.633 -5.426 1.00 85.25 184 LEU A N 1
ATOM 1460 C CA . LEU A 1 184 ? 2.672 9.685 -6.474 1.00 85.25 184 LEU A CA 1
ATOM 1461 C C . LEU A 1 184 ? 3.496 10.362 -7.571 1.00 85.25 184 LEU A C 1
ATOM 1463 O O . LEU A 1 184 ? 3.069 11.339 -8.192 1.00 85.25 184 LEU A O 1
ATOM 1467 N N . SER A 1 185 ? 4.667 9.797 -7.854 1.00 80.62 185 SER A N 1
ATOM 1468 C CA . SER A 1 185 ? 5.432 10.159 -9.040 1.00 80.62 185 SER A CA 1
ATOM 1469 C C . SER A 1 185 ? 4.924 9.387 -10.262 1.00 80.62 185 SER A C 1
ATOM 1471 O O . SER A 1 185 ? 4.313 8.327 -10.143 1.00 80.62 185 SER A O 1
ATOM 1473 N N . LEU A 1 186 ? 5.248 9.858 -11.472 1.00 73.50 186 LEU A N 1
ATOM 1474 C CA . LEU A 1 186 ? 4.994 9.080 -12.696 1.00 73.50 186 LEU A CA 1
ATOM 1475 C C . LEU A 1 186 ? 5.684 7.705 -12.668 1.00 73.50 186 LEU A C 1
ATOM 1477 O O . LEU A 1 186 ? 5.185 6.756 -13.263 1.00 73.50 186 LEU A O 1
ATOM 1481 N N . GLY A 1 187 ? 6.833 7.601 -11.990 1.00 74.44 187 GLY A N 1
ATOM 1482 C CA . GLY A 1 187 ? 7.530 6.331 -11.803 1.00 74.44 187 GLY A CA 1
ATOM 1483 C C . GLY A 1 187 ? 6.725 5.372 -10.928 1.00 74.44 187 GLY A C 1
ATOM 1484 O O . GLY A 1 187 ? 6.520 4.232 -11.333 1.00 74.44 187 GLY A O 1
ATOM 1485 N N . GLY A 1 188 ? 6.217 5.854 -9.790 1.00 83.12 188 GLY A N 1
ATOM 1486 C CA . GLY A 1 188 ? 5.349 5.087 -8.895 1.00 83.12 188 GLY A CA 1
ATOM 1487 C C . GLY A 1 188 ? 4.052 4.647 -9.575 1.00 83.12 188 GLY A C 1
ATOM 1488 O O . GLY A 1 188 ? 3.699 3.476 -9.506 1.00 83.12 188 GLY A O 1
ATOM 1489 N N . ILE A 1 189 ? 3.401 5.539 -10.334 1.00 83.81 189 ILE A N 1
ATOM 1490 C CA . ILE A 1 189 ? 2.201 5.205 -11.125 1.00 83.81 189 ILE A CA 1
ATOM 1491 C C . ILE A 1 189 ? 2.478 4.027 -12.062 1.00 83.81 189 ILE A C 1
ATOM 1493 O O . ILE A 1 189 ? 1.741 3.043 -12.045 1.00 83.81 189 ILE A O 1
ATOM 1497 N N . HIS A 1 190 ? 3.551 4.094 -12.855 1.00 79.50 190 HIS A N 1
ATOM 1498 C CA . HIS A 1 190 ? 3.900 3.007 -13.771 1.00 79.50 190 HIS A CA 1
ATOM 1499 C C . HIS A 1 190 ? 4.286 1.722 -13.036 1.00 79.50 190 HIS A C 1
ATOM 1501 O O . HIS A 1 190 ? 3.900 0.645 -13.475 1.00 79.50 190 HIS A O 1
ATOM 1507 N N . ALA A 1 191 ? 5.006 1.815 -11.917 1.00 82.31 191 ALA A N 1
ATOM 1508 C CA . ALA A 1 191 ? 5.348 0.647 -11.114 1.00 82.31 191 ALA A CA 1
ATOM 1509 C C . ALA A 1 191 ? 4.087 -0.045 -10.569 1.00 82.31 191 ALA A C 1
ATOM 1511 O O . ALA A 1 191 ? 3.961 -1.263 -10.649 1.00 82.31 191 ALA A O 1
ATOM 1512 N N . PHE A 1 192 ? 3.117 0.713 -10.060 1.00 92.56 192 PHE A N 1
ATOM 1513 C CA . PHE A 1 192 ? 1.903 0.143 -9.468 1.00 92.56 192 PHE A CA 1
ATOM 1514 C C . PHE A 1 192 ? 1.009 -0.511 -10.527 1.00 92.56 192 PHE A C 1
ATOM 1516 O O . PHE A 1 192 ? 0.415 -1.560 -10.267 1.00 92.56 192 PHE A O 1
ATOM 1523 N N . GLN A 1 193 ? 0.996 0.032 -11.748 1.00 86.94 193 GLN A N 1
ATOM 1524 C CA . GLN A 1 193 ? 0.284 -0.556 -12.886 1.00 86.94 193 GLN A CA 1
ATOM 1525 C C . GLN A 1 193 ? 0.760 -1.978 -13.223 1.00 86.94 193 GLN A C 1
ATOM 1527 O O . GLN A 1 193 ? -0.061 -2.783 -13.659 1.00 86.94 193 GLN A O 1
ATOM 1532 N N . GLU A 1 194 ? 2.029 -2.325 -12.966 1.00 81.25 194 GLU A N 1
ATOM 1533 C CA . GLU A 1 194 ? 2.580 -3.672 -13.221 1.00 81.25 194 GLU A CA 1
ATOM 1534 C C . GLU A 1 194 ? 1.894 -4.777 -12.403 1.00 81.25 194 GLU A C 1
ATOM 1536 O O . GLU A 1 194 ? 1.910 -5.946 -12.788 1.00 81.25 194 GLU A O 1
ATOM 1541 N N . VAL A 1 195 ? 1.290 -4.424 -11.264 1.00 86.06 195 VAL A N 1
ATOM 1542 C CA . VAL A 1 195 ? 0.597 -5.374 -10.379 1.00 86.06 195 VAL A CA 1
ATOM 1543 C C . VAL A 1 195 ? -0.894 -5.083 -10.223 1.00 86.06 195 VAL A C 1
ATOM 1545 O O . VAL A 1 195 ? -1.595 -5.849 -9.563 1.00 86.06 195 VAL A O 1
ATOM 1548 N N . ALA A 1 196 ? -1.404 -4.021 -10.854 1.00 91.12 196 ALA A N 1
ATOM 1549 C CA . ALA A 1 196 ? -2.788 -3.574 -10.713 1.00 91.12 196 ALA A CA 1
ATOM 1550 C C . ALA A 1 196 ? -3.818 -4.652 -11.097 1.00 91.12 196 ALA A C 1
ATOM 1552 O O . ALA A 1 196 ? -4.843 -4.783 -10.437 1.00 91.12 196 ALA A O 1
ATOM 1553 N N . GLU A 1 197 ? -3.536 -5.480 -12.107 1.00 86.06 197 GLU A N 1
ATOM 1554 C CA . GLU A 1 197 ? -4.441 -6.563 -12.532 1.00 86.06 197 GLU A CA 1
ATOM 1555 C C . GLU A 1 197 ? -4.579 -7.695 -11.499 1.00 86.06 197 GLU A C 1
ATOM 1557 O O . GLU A 1 197 ? -5.539 -8.464 -11.543 1.00 86.06 197 GLU A O 1
ATOM 1562 N N . LEU A 1 198 ? -3.631 -7.810 -10.563 1.00 85.19 198 LEU A N 1
ATOM 1563 C CA . LEU A 1 198 ? -3.668 -8.799 -9.481 1.00 85.19 198 LEU A CA 1
ATOM 1564 C C . LEU A 1 198 ? -4.463 -8.312 -8.267 1.00 85.19 198 LEU A C 1
ATOM 1566 O O . LEU A 1 198 ? -4.754 -9.097 -7.363 1.00 85.19 198 LEU A O 1
ATOM 1570 N N . ILE A 1 199 ? -4.790 -7.023 -8.230 1.00 93.69 199 ILE A N 1
ATOM 1571 C CA . ILE A 1 199 ? -5.528 -6.389 -7.148 1.00 93.69 199 ILE A CA 1
ATOM 1572 C C . ILE A 1 199 ? -7.025 -6.499 -7.470 1.00 93.69 199 ILE A C 1
ATOM 1574 O O . ILE A 1 199 ? -7.469 -5.985 -8.500 1.00 93.69 199 ILE A O 1
ATOM 1578 N N . PRO A 1 200 ? -7.843 -7.123 -6.601 1.00 91.19 200 PRO A N 1
ATOM 1579 C CA . PRO A 1 200 ? -9.278 -7.183 -6.823 1.00 91.19 200 PRO A CA 1
ATOM 1580 C C . PRO A 1 200 ? -9.888 -5.771 -6.866 1.00 91.19 200 PRO A C 1
ATOM 1582 O O . PRO A 1 200 ? -9.624 -4.950 -5.979 1.00 91.19 200 PRO A O 1
ATOM 1585 N N . PRO A 1 201 ? -10.717 -5.461 -7.877 1.00 89.62 201 PRO A N 1
ATOM 1586 C CA . PRO A 1 201 ? -11.214 -4.112 -8.123 1.00 89.62 201 PRO A CA 1
ATOM 1587 C C . PRO A 1 201 ? -12.181 -3.602 -7.054 1.00 89.62 201 PRO A C 1
ATOM 1589 O O . PRO A 1 201 ? -12.609 -2.459 -7.156 1.00 89.62 201 PRO A O 1
ATOM 1592 N N . GLU A 1 202 ? -12.588 -4.412 -6.085 1.00 94.00 202 GLU A N 1
ATOM 1593 C CA . GLU A 1 202 ? -13.423 -4.051 -4.942 1.00 94.00 202 GLU A CA 1
ATOM 1594 C C . GLU A 1 202 ? -12.621 -3.621 -3.705 1.00 94.00 202 GLU A C 1
ATOM 1596 O O . GLU A 1 202 ? -13.212 -3.060 -2.778 1.00 94.00 202 GLU A O 1
ATOM 1601 N N . VAL A 1 203 ? -11.303 -3.863 -3.681 1.00 97.44 203 VAL A N 1
ATOM 1602 C CA . VAL A 1 203 ? -10.457 -3.538 -2.527 1.00 97.44 203 VAL A CA 1
ATOM 1603 C C . VAL A 1 203 ? -10.455 -2.018 -2.295 1.00 97.44 203 VAL A C 1
ATOM 1605 O O . VAL A 1 203 ? -10.192 -1.255 -3.229 1.00 97.44 203 VAL A O 1
ATOM 1608 N N . PRO A 1 204 ? -10.774 -1.555 -1.072 1.00 98.44 204 PRO A N 1
ATOM 1609 C CA . PRO A 1 204 ? -10.678 -0.152 -0.685 1.00 98.44 204 PRO A CA 1
ATOM 1610 C C . PRO A 1 204 ? -9.262 0.402 -0.826 1.00 98.44 204 PRO A C 1
ATOM 1612 O O . PRO A 1 204 ? -8.290 -0.265 -0.468 1.00 98.44 204 PRO A O 1
ATOM 1615 N N . VAL A 1 205 ? -9.167 1.647 -1.287 1.00 98.62 205 VAL A N 1
ATOM 1616 C CA . VAL A 1 205 ? -7.903 2.359 -1.503 1.00 98.62 205 VAL A CA 1
ATOM 1617 C C . VAL A 1 205 ? -7.819 3.529 -0.531 1.00 98.62 205 VAL A C 1
ATOM 1619 O O . VAL A 1 205 ? -8.668 4.423 -0.558 1.00 98.62 205 VAL A O 1
ATOM 1622 N N . ILE A 1 206 ? -6.798 3.525 0.318 1.00 98.75 206 ILE A N 1
ATOM 1623 C CA . ILE A 1 206 ? -6.482 4.603 1.249 1.00 98.75 206 ILE A CA 1
ATOM 1624 C C . ILE A 1 206 ? -5.200 5.278 0.772 1.00 98.75 206 ILE A C 1
ATOM 1626 O O . ILE A 1 206 ? -4.163 4.643 0.609 1.00 98.75 206 ILE A O 1
ATOM 1630 N N . LEU A 1 207 ? -5.288 6.573 0.504 1.00 98.56 207 LEU A N 1
ATOM 1631 C CA . LEU A 1 207 ? -4.147 7.390 0.142 1.00 98.56 207 LEU A CA 1
ATOM 1632 C C . LEU A 1 207 ? -3.457 7.885 1.408 1.00 98.56 207 LEU A C 1
ATOM 1634 O O . LEU A 1 207 ? -4.102 8.410 2.322 1.00 98.56 207 LEU A O 1
ATOM 1638 N N . GLU A 1 208 ? -2.136 7.752 1.408 1.00 97.12 208 GLU A N 1
ATOM 1639 C CA . GLU A 1 208 ? -1.261 8.232 2.480 1.00 97.12 208 GLU A CA 1
ATOM 1640 C C . GLU A 1 208 ? -0.379 9.403 2.035 1.00 97.12 208 GLU A C 1
ATOM 1642 O O . GLU A 1 208 ? 0.454 9.901 2.792 1.00 97.12 208 GLU A O 1
ATOM 1647 N N . SER A 1 209 ? -0.592 9.897 0.810 1.00 93.94 209 SER A N 1
ATOM 1648 C CA . SER A 1 209 ? 0.084 11.091 0.324 1.00 93.94 209 SER A CA 1
ATOM 1649 C C . SER A 1 209 ? -0.418 12.357 1.039 1.00 93.94 209 SER A C 1
ATOM 1651 O O . SER A 1 209 ? -1.615 12.502 1.320 1.00 93.94 209 SER A O 1
ATOM 1653 N N . PRO A 1 210 ? 0.472 13.328 1.315 1.00 91.31 210 PRO A N 1
ATOM 1654 C CA . PRO A 1 210 ? 0.069 14.606 1.880 1.00 91.31 210 PRO A CA 1
ATOM 1655 C C . PRO A 1 210 ? -0.754 15.418 0.869 1.00 91.31 210 PRO A C 1
ATOM 1657 O O . PRO A 1 210 ? -0.284 15.787 -0.218 1.00 91.31 210 PRO A O 1
ATOM 1660 N N . ALA A 1 211 ? -1.977 15.778 1.261 1.00 92.19 211 ALA A N 1
ATOM 1661 C CA . ALA A 1 211 ? -2.909 16.528 0.424 1.00 92.19 211 ALA A CA 1
ATOM 1662 C C . ALA A 1 211 ? -3.592 17.682 1.176 1.00 92.19 211 ALA A C 1
ATOM 1664 O O . ALA A 1 211 ? -3.883 17.608 2.368 1.00 92.19 211 ALA A O 1
ATOM 1665 N N . SER A 1 212 ? -3.867 18.766 0.448 1.00 89.81 212 SER A N 1
ATOM 1666 C CA . SER A 1 212 ? -4.744 19.855 0.883 1.00 89.81 212 SER A CA 1
ATOM 1667 C C . SER A 1 212 ? -6.144 19.672 0.304 1.00 89.81 212 SER A C 1
ATOM 1669 O O . SER A 1 212 ? -6.329 18.924 -0.652 1.00 89.81 212 SER A O 1
ATOM 1671 N N . GLU A 1 213 ? -7.125 20.427 0.804 1.00 91.12 213 GLU A N 1
ATOM 1672 C CA . GLU A 1 213 ? -8.503 20.421 0.278 1.00 91.12 213 GLU A CA 1
ATOM 1673 C C . GLU A 1 213 ? -8.560 20.568 -1.254 1.00 91.12 213 GLU A C 1
ATOM 1675 O O . GLU A 1 213 ? -9.288 19.845 -1.926 1.00 91.12 213 GLU A O 1
ATOM 1680 N N . SER A 1 214 ? -7.714 21.430 -1.823 1.00 87.12 214 SER A N 1
ATOM 1681 C CA . SER A 1 214 ? -7.617 21.644 -3.270 1.00 87.12 214 SER A CA 1
ATOM 1682 C C . SER A 1 214 ? -6.929 20.522 -4.059 1.00 87.12 214 SER A C 1
ATOM 1684 O O . SER A 1 214 ? -7.057 20.503 -5.280 1.00 87.12 214 SER A O 1
ATOM 1686 N N . SER A 1 215 ? -6.176 19.624 -3.412 1.00 89.25 215 SER A N 1
ATOM 1687 C CA . SER A 1 215 ? -5.401 18.573 -4.088 1.00 89.25 215 SER A CA 1
ATOM 1688 C C . SER A 1 215 ? -5.936 17.161 -3.860 1.00 89.25 215 SER A C 1
ATOM 1690 O O . SER A 1 215 ? -5.522 16.262 -4.581 1.00 89.25 215 SER A O 1
ATOM 1692 N N . VAL A 1 216 ? -6.867 16.954 -2.919 1.00 94.06 216 VAL A N 1
ATOM 1693 C CA . VAL A 1 216 ? -7.468 15.635 -2.627 1.00 94.06 216 VAL A CA 1
ATOM 1694 C C . VAL A 1 216 ? -8.005 14.957 -3.888 1.00 94.06 216 VAL A C 1
ATOM 1696 O O . VAL A 1 216 ? -7.679 13.803 -4.140 1.00 94.06 216 VAL A O 1
ATOM 1699 N N . ALA A 1 217 ? -8.778 15.677 -4.708 1.00 90.19 217 ALA A N 1
ATOM 1700 C CA . ALA A 1 217 ? -9.344 15.114 -5.934 1.00 90.19 217 ALA A CA 1
ATOM 1701 C C . ALA A 1 217 ? -8.255 14.678 -6.930 1.00 90.19 217 ALA A C 1
ATOM 1703 O O . ALA A 1 217 ? -8.305 13.568 -7.446 1.00 90.19 217 ALA A O 1
ATOM 1704 N N . ALA A 1 218 ? -7.235 15.517 -7.136 1.00 85.19 218 ALA A N 1
ATOM 1705 C CA . ALA A 1 218 ? -6.140 15.215 -8.055 1.00 85.19 218 ALA A CA 1
ATOM 1706 C C . ALA A 1 218 ? -5.330 13.986 -7.608 1.00 85.19 218 ALA A C 1
ATOM 1708 O O . ALA A 1 218 ? -4.981 13.146 -8.428 1.00 85.19 218 ALA A O 1
ATOM 1709 N N . GLU A 1 219 ? -5.063 13.847 -6.310 1.00 93.06 219 GLU A N 1
ATOM 1710 C CA . GLU A 1 219 ? -4.363 12.678 -5.769 1.00 93.06 219 GLU A CA 1
ATOM 1711 C C . GLU A 1 219 ? -5.194 11.391 -5.933 1.00 93.06 219 GLU A C 1
ATOM 1713 O O . GLU A 1 219 ? -4.654 10.354 -6.316 1.00 93.06 219 GLU A O 1
ATOM 1718 N N . MET A 1 220 ? -6.516 11.454 -5.730 1.00 94.88 220 MET A N 1
ATOM 1719 C CA . MET A 1 220 ? -7.410 10.315 -5.991 1.00 94.88 220 MET A CA 1
ATOM 1720 C C . MET A 1 220 ? -7.426 9.916 -7.471 1.00 94.88 220 MET A C 1
ATOM 1722 O O . MET A 1 220 ? -7.468 8.722 -7.780 1.00 94.88 220 MET A O 1
ATOM 1726 N N . ASP A 1 221 ? -7.372 10.888 -8.382 1.00 89.50 221 ASP A N 1
ATOM 1727 C CA . ASP A 1 221 ? -7.277 10.628 -9.821 1.00 89.50 221 ASP A CA 1
ATOM 1728 C C . ASP A 1 221 ? -5.950 9.930 -10.166 1.00 89.50 2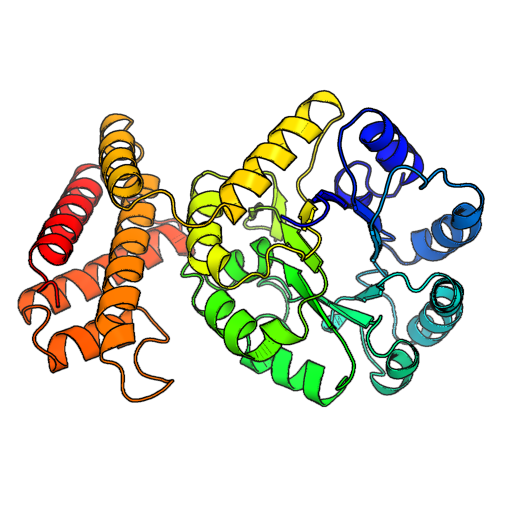21 ASP A C 1
ATOM 1730 O O . ASP A 1 221 ? -5.954 8.948 -10.908 1.00 89.50 221 ASP A O 1
ATOM 1734 N N . LEU A 1 222 ? -4.829 10.351 -9.565 1.00 88.56 222 LEU A N 1
ATOM 1735 C CA . LEU A 1 222 ? -3.524 9.698 -9.749 1.00 88.56 222 LEU A CA 1
ATOM 1736 C C . LEU A 1 222 ? -3.506 8.266 -9.202 1.00 88.56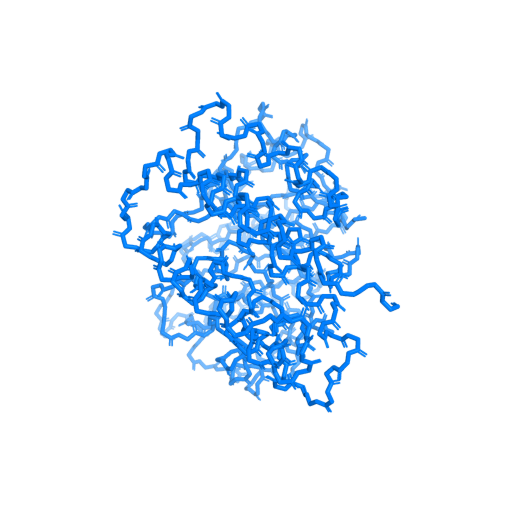 222 LEU A C 1
ATOM 1738 O O . LEU A 1 222 ? -2.980 7.368 -9.854 1.00 88.56 222 LEU A O 1
ATOM 1742 N N . ALA A 1 223 ? -4.104 8.022 -8.035 1.00 94.12 223 ALA A N 1
ATOM 1743 C CA . ALA A 1 223 ? -4.236 6.668 -7.497 1.00 94.12 223 ALA A CA 1
ATOM 1744 C C . ALA A 1 223 ? -5.146 5.792 -8.376 1.00 94.12 223 ALA A C 1
ATOM 1746 O O . ALA A 1 223 ? -4.854 4.617 -8.594 1.00 94.12 223 ALA A O 1
ATOM 1747 N N . THR A 1 224 ? -6.212 6.369 -8.940 1.00 92.56 224 THR A N 1
ATOM 1748 C CA . THR A 1 224 ? -7.065 5.689 -9.928 1.00 92.56 224 THR A CA 1
ATOM 1749 C C . THR A 1 224 ? -6.279 5.322 -11.181 1.00 92.56 224 THR A C 1
ATOM 1751 O O . THR A 1 224 ? -6.411 4.210 -11.685 1.00 92.56 224 THR A O 1
ATOM 1754 N N . GLU A 1 225 ? -5.434 6.227 -11.670 1.00 87.94 225 GLU A N 1
ATOM 1755 C CA . GLU A 1 225 ? -4.554 5.969 -12.807 1.00 87.94 225 GLU A CA 1
ATOM 1756 C C . GLU A 1 225 ? -3.523 4.871 -12.498 1.00 87.94 225 GLU A C 1
ATOM 1758 O O . GLU A 1 225 ? -3.328 3.963 -13.308 1.00 87.94 225 GLU A O 1
ATOM 1763 N N . ALA A 1 226 ? -2.895 4.916 -11.321 1.00 90.38 226 ALA A N 1
ATOM 1764 C CA . ALA A 1 226 ? -1.911 3.928 -10.873 1.00 90.38 226 ALA A CA 1
ATOM 1765 C C . ALA A 1 226 ? -2.497 2.512 -10.754 1.00 90.38 226 ALA A C 1
ATOM 1767 O O . ALA A 1 226 ? -1.802 1.527 -10.989 1.00 90.38 226 ALA A O 1
ATOM 1768 N N . LEU A 1 227 ? -3.785 2.406 -10.421 1.00 92.19 227 LEU A N 1
ATOM 1769 C CA . LEU A 1 227 ? -4.499 1.137 -10.256 1.00 92.19 227 LEU A CA 1
ATOM 1770 C C . LEU A 1 227 ? -5.362 0.758 -11.469 1.00 92.19 227 LEU A C 1
ATOM 1772 O O . LEU A 1 227 ? -6.064 -0.251 -11.438 1.00 92.19 227 LEU A O 1
ATOM 1776 N N . GLY A 1 228 ? -5.322 1.543 -12.547 1.00 79.94 228 GLY A N 1
ATOM 1777 C CA . GLY A 1 228 ? -6.201 1.401 -13.710 1.00 79.94 228 GLY A CA 1
ATOM 1778 C C . GLY A 1 228 ? -5.965 0.170 -14.595 1.00 79.94 228 GLY A C 1
ATOM 1779 O O . GLY A 1 228 ? -6.647 0.039 -15.611 1.00 79.94 228 GLY A O 1
ATOM 1780 N N . GLY A 1 229 ? -5.035 -0.731 -14.247 1.00 62.22 229 GLY A N 1
ATOM 1781 C CA . GLY A 1 229 ? -4.555 -1.779 -15.159 1.00 62.22 229 GLY A CA 1
ATOM 1782 C C . GLY A 1 229 ? -3.842 -1.175 -16.377 1.00 62.22 229 GLY A C 1
ATOM 1783 O O . GLY A 1 229 ? -3.820 0.043 -16.548 1.00 62.22 229 GLY A O 1
ATOM 1784 N N . HIS A 1 230 ? -3.195 -1.996 -17.208 1.00 53.16 230 HIS A N 1
ATOM 1785 C CA . HIS A 1 230 ? -2.240 -1.508 -18.208 1.00 53.16 230 HIS A CA 1
ATOM 1786 C C . HIS A 1 230 ? -2.744 -0.320 -19.051 1.00 53.16 230 HIS A C 1
ATOM 1788 O O . HIS A 1 230 ? -3.639 -0.444 -19.894 1.00 53.16 230 HIS A O 1
ATOM 1794 N N . ARG A 1 231 ? -2.017 0.805 -18.956 1.00 53.75 231 ARG A N 1
ATOM 1795 C CA . ARG A 1 231 ? -1.752 1.618 -20.146 1.00 53.75 231 ARG A CA 1
ATOM 1796 C C . ARG A 1 231 ? -1.252 0.655 -21.224 1.00 53.75 231 ARG A C 1
ATOM 1798 O O . ARG A 1 231 ? -0.319 -0.108 -20.984 1.00 53.75 231 ARG A O 1
ATOM 1805 N N . SER A 1 232 ? -1.893 0.665 -22.393 1.00 55.91 232 SER A N 1
ATOM 1806 C CA . SER A 1 232 ? -1.468 -0.135 -23.549 1.00 55.91 232 SER A CA 1
ATOM 1807 C C . SER A 1 232 ? 0.051 -0.054 -23.723 1.00 55.91 232 SER A C 1
ATOM 1809 O O . SER A 1 232 ? 0.628 1.020 -23.568 1.00 55.91 232 SER A O 1
ATOM 1811 N N . ARG A 1 233 ? 0.703 -1.155 -24.114 1.00 63.41 233 ARG A N 1
ATOM 1812 C CA . ARG A 1 233 ? 2.119 -1.150 -24.529 1.00 63.41 233 ARG A CA 1
ATOM 1813 C C . ARG A 1 233 ? 2.463 0.013 -25.459 1.00 63.41 233 ARG A C 1
ATOM 1815 O O . ARG A 1 233 ? 3.555 0.556 -25.361 1.00 63.41 233 ARG A O 1
ATOM 1822 N N . ALA A 1 234 ? 1.521 0.403 -26.317 1.00 62.44 234 ALA A N 1
ATOM 1823 C CA . ALA A 1 234 ? 1.662 1.555 -27.197 1.00 62.44 234 ALA A CA 1
ATOM 1824 C C . ALA A 1 234 ? 1.893 2.861 -26.416 1.00 62.44 234 ALA A C 1
ATOM 1826 O O . ALA A 1 234 ? 2.783 3.626 -26.762 1.00 62.44 234 ALA A O 1
ATOM 1827 N N . LEU A 1 235 ? 1.165 3.077 -25.317 1.00 66.94 235 LEU A N 1
ATOM 1828 C CA . LEU A 1 235 ? 1.329 4.244 -24.448 1.00 66.94 235 LEU A CA 1
ATOM 1829 C C . LEU A 1 235 ? 2.664 4.210 -23.695 1.00 66.94 235 LEU A C 1
ATOM 1831 O O . LEU A 1 235 ? 3.333 5.233 -23.616 1.00 66.94 235 LEU A O 1
ATOM 1835 N N . MET A 1 236 ? 3.097 3.044 -23.196 1.00 72.38 236 MET A N 1
ATOM 1836 C CA . MET A 1 236 ? 4.431 2.907 -22.588 1.00 72.38 236 MET A CA 1
ATOM 1837 C C . MET A 1 236 ? 5.542 3.192 -23.608 1.00 72.38 236 MET A C 1
ATOM 1839 O O . MET A 1 236 ? 6.525 3.863 -23.295 1.00 72.38 236 MET A O 1
ATOM 1843 N N . GLU A 1 237 ? 5.383 2.716 -24.846 1.00 74.25 237 GLU A N 1
ATOM 1844 C CA . GLU A 1 237 ? 6.305 3.023 -25.936 1.00 74.25 237 GLU A CA 1
ATOM 1845 C C . GLU A 1 237 ? 6.336 4.516 -26.272 1.00 74.25 237 GLU A C 1
ATOM 1847 O O . GLU A 1 237 ? 7.428 5.074 -26.396 1.00 74.25 237 GLU A O 1
ATOM 1852 N N . GLU A 1 238 ? 5.183 5.174 -26.369 1.00 79.12 238 GLU A N 1
ATOM 1853 C CA . GLU A 1 238 ? 5.079 6.619 -26.589 1.00 79.12 238 GLU A CA 1
ATOM 1854 C C . GLU A 1 238 ? 5.712 7.421 -25.441 1.00 79.12 238 GLU A C 1
ATOM 1856 O O . GLU A 1 238 ? 6.508 8.331 -25.689 1.00 79.12 238 GLU A O 1
ATOM 1861 N N . ASP A 1 239 ? 5.445 7.050 -24.187 1.00 77.31 239 ASP A N 1
ATOM 1862 C CA . ASP A 1 239 ? 5.985 7.728 -23.007 1.00 77.31 239 ASP A CA 1
ATOM 1863 C C . ASP A 1 239 ? 7.512 7.586 -22.898 1.00 77.31 239 ASP A C 1
ATOM 1865 O O . ASP A 1 239 ? 8.187 8.552 -22.534 1.00 77.31 239 ASP A O 1
ATOM 1869 N N . MET A 1 240 ? 8.087 6.439 -23.286 1.00 85.88 240 MET A N 1
ATOM 1870 C CA . MET A 1 240 ? 9.546 6.285 -23.383 1.00 85.88 240 MET A CA 1
ATOM 1871 C C . MET A 1 240 ? 10.160 7.289 -24.365 1.00 85.88 240 MET A C 1
ATOM 1873 O O . MET A 1 240 ? 11.161 7.930 -24.036 1.00 85.88 240 MET A O 1
ATOM 1877 N N . SER A 1 241 ? 9.563 7.445 -25.556 1.00 82.88 241 SER A N 1
ATOM 1878 C CA . SER A 1 241 ? 10.014 8.446 -26.539 1.00 82.88 241 SER A CA 1
ATOM 1879 C C . SER A 1 241 ? 9.889 9.854 -25.968 1.00 82.88 241 SER A C 1
ATOM 1881 O O . SER A 1 241 ? 10.851 10.620 -25.995 1.00 82.88 241 SER A O 1
ATOM 1883 N N . ARG A 1 242 ? 8.733 10.170 -25.379 1.00 81.06 242 ARG A N 1
ATOM 1884 C CA . ARG A 1 242 ? 8.456 11.487 -24.807 1.00 81.06 242 ARG A CA 1
ATOM 1885 C C . ARG A 1 242 ? 9.434 11.848 -23.689 1.00 81.06 242 ARG A C 1
ATOM 1887 O O . ARG A 1 242 ? 9.860 12.994 -23.585 1.00 81.06 242 ARG A O 1
ATOM 1894 N N . PHE A 1 243 ? 9.821 10.896 -22.840 1.00 79.75 243 PHE A N 1
ATOM 1895 C CA . PHE A 1 243 ? 10.800 11.155 -21.783 1.00 79.75 243 PHE A CA 1
ATOM 1896 C C . PHE A 1 243 ? 12.199 11.440 -22.320 1.00 79.75 243 PHE A C 1
ATOM 1898 O O . PHE A 1 243 ? 12.876 12.299 -21.757 1.00 79.75 243 PHE A O 1
ATOM 1905 N N . LEU A 1 244 ? 12.617 10.785 -23.404 1.00 82.81 244 LEU A N 1
ATOM 1906 C CA . LEU A 1 244 ? 13.876 11.123 -24.067 1.00 82.81 244 LEU A CA 1
ATOM 1907 C C . LEU A 1 244 ? 13.829 12.536 -24.664 1.00 82.81 244 LEU A C 1
ATOM 1909 O O . LEU A 1 244 ? 14.756 13.308 -24.448 1.00 82.81 244 LEU A O 1
ATOM 1913 N N . GLU A 1 245 ? 12.735 12.905 -25.335 1.00 84.06 245 GLU A N 1
ATOM 1914 C CA . GLU A 1 245 ? 12.552 14.248 -25.917 1.00 84.06 245 GLU A CA 1
ATOM 1915 C C . GLU A 1 245 ? 12.573 15.366 -24.865 1.00 84.06 245 GLU A C 1
ATOM 1917 O O . GLU A 1 245 ? 13.057 16.466 -25.123 1.00 84.06 245 GLU A O 1
ATOM 1922 N N . LEU A 1 246 ? 12.076 15.080 -23.661 1.00 78.75 246 LEU A N 1
ATOM 1923 C CA . LEU A 1 246 ? 12.068 16.012 -22.533 1.00 78.75 246 LEU A CA 1
ATOM 1924 C C . LEU A 1 246 ? 13.379 16.016 -21.721 1.00 78.75 246 LEU A C 1
ATOM 1926 O O . LEU A 1 246 ? 13.411 16.622 -20.649 1.00 78.75 246 LEU A O 1
ATOM 1930 N N . GLY A 1 247 ? 14.428 15.307 -22.158 1.00 80.50 247 GLY A N 1
ATOM 1931 C CA . GLY A 1 247 ? 15.702 15.193 -21.429 1.00 80.50 247 GLY A CA 1
ATOM 1932 C C . GLY A 1 247 ? 15.600 14.415 -20.108 1.00 80.50 247 GLY A C 1
ATOM 1933 O O . GLY A 1 247 ? 16.473 14.483 -19.242 1.00 80.50 247 GLY A O 1
ATOM 1934 N N . LYS A 1 248 ? 14.520 13.650 -19.902 1.00 81.25 248 LYS A N 1
ATOM 1935 C CA . LYS A 1 248 ? 14.267 12.868 -18.681 1.00 81.25 248 LYS A CA 1
ATOM 1936 C C . LYS A 1 248 ? 14.893 11.473 -18.778 1.00 81.25 248 LYS A C 1
ATOM 1938 O O . LYS A 1 248 ? 14.201 10.460 -18.668 1.00 81.25 248 LYS A O 1
ATOM 1943 N N . ALA A 1 249 ? 16.218 11.419 -18.930 1.00 82.00 249 ALA A N 1
ATOM 1944 C CA . ALA A 1 249 ? 16.981 10.184 -19.159 1.00 82.00 249 ALA A CA 1
ATOM 1945 C C . ALA A 1 249 ? 16.715 9.080 -18.113 1.00 82.00 249 ALA A C 1
ATOM 1947 O O . ALA A 1 249 ? 16.495 7.921 -18.462 1.00 82.00 249 ALA A O 1
ATOM 1948 N N . ARG A 1 250 ? 16.662 9.442 -16.823 1.00 81.38 250 ARG A N 1
ATOM 1949 C CA . ARG A 1 250 ? 16.369 8.500 -15.725 1.00 81.38 250 ARG A CA 1
ATOM 1950 C C . ARG A 1 250 ? 14.972 7.885 -15.837 1.00 81.38 250 ARG A C 1
ATOM 1952 O O . ARG A 1 250 ? 14.829 6.679 -15.674 1.00 81.38 250 ARG A O 1
ATOM 1959 N N . ALA A 1 251 ? 13.956 8.698 -16.128 1.00 71.69 251 ALA A N 1
ATOM 1960 C CA . ALA A 1 251 ? 12.578 8.222 -16.262 1.00 71.69 251 ALA A CA 1
ATOM 1961 C C . ALA A 1 251 ? 12.416 7.313 -17.490 1.00 71.69 251 ALA A C 1
ATOM 1963 O O . ALA A 1 251 ? 11.773 6.271 -17.396 1.00 71.69 251 ALA A O 1
ATOM 1964 N N . ALA A 1 252 ? 13.056 7.672 -18.609 1.00 81.94 252 ALA A N 1
ATOM 1965 C CA . ALA A 1 252 ? 13.070 6.856 -19.819 1.00 81.94 252 ALA A CA 1
ATOM 1966 C C . ALA A 1 252 ? 13.700 5.473 -19.576 1.00 81.94 252 ALA A C 1
ATOM 1968 O O . ALA A 1 252 ? 13.137 4.465 -19.993 1.00 81.94 252 ALA A O 1
ATOM 1969 N N . LEU A 1 253 ? 14.827 5.416 -18.852 1.00 87.62 253 LEU A N 1
ATOM 1970 C CA . LEU A 1 253 ? 15.475 4.159 -18.466 1.00 87.62 253 LEU A CA 1
ATOM 1971 C C . LEU A 1 253 ? 14.559 3.278 -17.609 1.00 87.62 253 LEU A C 1
ATOM 1973 O O . LEU A 1 253 ? 14.409 2.094 -17.900 1.00 87.62 253 LEU A O 1
ATOM 1977 N N . VAL A 1 254 ? 13.975 3.836 -16.544 1.00 79.12 254 VAL A N 1
ATOM 1978 C CA . VAL A 1 254 ? 13.112 3.066 -15.633 1.00 79.12 254 VAL A CA 1
ATOM 1979 C C . VAL A 1 254 ? 11.921 2.498 -16.399 1.00 79.12 254 VAL A C 1
ATOM 1981 O O . VAL A 1 254 ? 11.703 1.291 -16.354 1.00 79.12 254 VAL A O 1
ATOM 1984 N N . LEU A 1 255 ? 11.238 3.334 -17.188 1.00 79.69 255 LEU A N 1
ATOM 1985 C CA . LEU A 1 255 ? 10.099 2.899 -17.993 1.00 79.69 255 LEU A CA 1
ATOM 1986 C C . LEU A 1 255 ? 10.488 1.838 -19.033 1.00 79.69 255 LEU A C 1
ATOM 1988 O O . LEU A 1 255 ? 9.741 0.885 -19.235 1.00 79.69 255 LEU A O 1
ATOM 1992 N N . ALA A 1 256 ? 11.666 1.948 -19.656 1.00 88.06 256 ALA A N 1
ATOM 1993 C CA . ALA A 1 256 ? 12.155 0.929 -20.583 1.00 88.06 256 ALA A CA 1
ATOM 1994 C C . ALA A 1 256 ? 12.391 -0.420 -19.905 1.00 88.06 256 ALA A C 1
ATOM 1996 O O . ALA A 1 256 ? 12.042 -1.459 -20.463 1.00 88.06 256 ALA A O 1
ATOM 1997 N N . MET A 1 257 ? 12.950 -0.421 -18.696 1.00 87.44 257 MET A N 1
ATOM 1998 C CA . MET A 1 257 ? 13.158 -1.663 -17.957 1.00 87.44 257 MET A CA 1
ATOM 1999 C C . MET A 1 257 ? 11.835 -2.284 -17.500 1.00 87.44 257 MET A C 1
ATOM 2001 O O . MET A 1 257 ? 11.693 -3.499 -17.622 1.00 87.44 257 MET A O 1
ATOM 2005 N N . SER A 1 258 ? 10.859 -1.479 -17.065 1.00 76.94 258 SER A N 1
ATOM 2006 C CA . SER A 1 258 ? 9.503 -1.958 -16.752 1.00 76.94 258 SER A CA 1
ATOM 2007 C C . SER A 1 258 ? 8.817 -2.545 -17.988 1.00 76.94 258 SER A C 1
ATOM 2009 O O . SER A 1 258 ? 8.356 -3.681 -17.962 1.00 76.94 258 SER A O 1
ATOM 2011 N N . PHE A 1 259 ? 8.864 -1.843 -19.125 1.00 82.81 259 PHE A N 1
ATOM 2012 C CA . PHE A 1 259 ? 8.300 -2.321 -20.391 1.00 82.81 259 PHE A CA 1
ATOM 2013 C C . PHE A 1 259 ? 8.923 -3.647 -20.861 1.00 82.81 259 PHE A C 1
ATOM 2015 O O . PHE A 1 259 ? 8.219 -4.547 -21.338 1.00 82.81 259 PHE A O 1
ATOM 2022 N N . LEU A 1 260 ? 10.246 -3.786 -20.726 1.00 86.56 260 LEU A N 1
ATOM 2023 C CA . LEU A 1 260 ? 10.955 -5.033 -21.004 1.00 86.56 260 LEU A CA 1
ATOM 2024 C C . LEU A 1 260 ? 10.467 -6.155 -20.082 1.00 86.56 260 LEU A C 1
ATOM 2026 O O . LEU A 1 260 ? 10.165 -7.249 -20.558 1.00 86.56 260 LEU A O 1
ATOM 2030 N N . GLU A 1 261 ? 10.397 -5.888 -18.781 1.00 81.06 261 GLU A N 1
ATOM 2031 C CA . GLU A 1 261 ? 9.996 -6.866 -17.777 1.00 81.06 261 GLU A CA 1
ATOM 2032 C C . GLU A 1 261 ? 8.565 -7.351 -18.006 1.00 81.06 261 GLU A C 1
ATOM 2034 O O . GLU A 1 261 ? 8.365 -8.560 -18.130 1.00 81.06 261 GLU A O 1
ATOM 2039 N N . ALA A 1 262 ? 7.605 -6.442 -18.189 1.00 75.56 262 ALA A N 1
ATOM 2040 C CA . ALA A 1 262 ? 6.224 -6.765 -18.547 1.00 75.56 262 ALA A CA 1
ATOM 2041 C C . ALA A 1 262 ? 6.157 -7.643 -19.810 1.00 75.56 262 ALA A C 1
ATOM 2043 O O . ALA A 1 262 ? 5.441 -8.646 -19.878 1.00 75.56 262 ALA A O 1
ATOM 2044 N N . SER A 1 263 ? 6.967 -7.307 -20.820 1.00 82.81 263 SER A N 1
ATOM 2045 C CA . SER A 1 263 ? 7.054 -8.061 -22.075 1.00 82.81 263 SER A CA 1
ATOM 2046 C C . SER A 1 263 ? 7.607 -9.469 -21.904 1.00 82.81 263 SER A C 1
ATOM 2048 O O . SER A 1 263 ? 7.138 -10.404 -22.559 1.00 82.81 263 SER A O 1
ATOM 2050 N N . PHE A 1 264 ? 8.576 -9.642 -21.011 1.00 81.69 264 PHE A N 1
ATOM 2051 C CA . PHE A 1 264 ? 9.101 -10.954 -20.672 1.00 81.69 264 PHE A CA 1
ATOM 2052 C C . PHE A 1 264 ? 8.119 -11.729 -19.801 1.00 81.69 264 PHE A C 1
ATOM 2054 O O . PHE A 1 264 ? 7.900 -12.900 -20.080 1.00 81.69 264 PHE A O 1
ATOM 2061 N N . ARG A 1 265 ? 7.486 -11.109 -18.799 1.00 76.12 265 ARG A N 1
ATOM 2062 C CA . ARG A 1 265 ? 6.503 -11.765 -17.922 1.00 76.12 265 ARG A CA 1
ATOM 2063 C C . ARG A 1 265 ? 5.330 -12.327 -18.712 1.00 76.12 265 ARG A C 1
ATOM 2065 O O . ARG A 1 265 ? 4.972 -13.477 -18.488 1.00 76.12 265 ARG A O 1
ATOM 2072 N N . GLU A 1 266 ? 4.799 -11.600 -19.694 1.00 74.38 266 GLU A N 1
ATOM 2073 C CA . GLU A 1 266 ? 3.728 -12.131 -20.546 1.00 74.38 266 GLU A CA 1
ATOM 2074 C C . GLU A 1 266 ? 4.193 -13.351 -21.358 1.00 74.38 266 GLU A C 1
ATOM 2076 O O . GLU A 1 266 ? 3.526 -14.385 -21.391 1.00 74.38 266 GLU A O 1
ATOM 2081 N N . ARG A 1 267 ? 5.353 -13.254 -22.016 1.00 77.12 267 ARG A N 1
ATOM 2082 C CA . ARG A 1 267 ? 5.827 -14.297 -22.942 1.00 77.12 267 ARG A CA 1
ATOM 2083 C C . ARG A 1 267 ? 6.379 -15.518 -22.216 1.00 77.12 267 ARG A C 1
ATOM 2085 O O . ARG A 1 267 ? 6.101 -16.648 -22.603 1.00 77.12 267 ARG A O 1
ATOM 2092 N N . VAL A 1 268 ? 7.143 -15.293 -21.153 1.00 72.94 268 VAL A N 1
ATOM 2093 C CA . VAL A 1 268 ? 7.699 -16.337 -20.291 1.00 72.94 268 VAL A CA 1
ATOM 2094 C C . VAL A 1 268 ? 6.605 -16.943 -19.424 1.00 72.94 268 VAL A C 1
ATOM 2096 O O . VAL A 1 268 ? 6.560 -18.161 -19.319 1.00 72.94 268 VAL A O 1
ATOM 2099 N N . GLY A 1 269 ? 5.680 -16.152 -18.874 1.00 63.12 269 GLY A N 1
ATOM 2100 C CA . GLY A 1 269 ? 4.562 -16.648 -18.063 1.00 63.12 269 GLY A CA 1
ATOM 2101 C C . GLY A 1 269 ? 3.668 -17.643 -18.807 1.00 63.12 269 GLY A C 1
ATOM 2102 O O . GLY A 1 269 ? 3.195 -18.602 -18.206 1.00 63.12 269 GLY A O 1
ATOM 2103 N N . ARG A 1 270 ? 3.520 -17.499 -20.132 1.00 60.00 270 ARG A N 1
ATOM 2104 C CA . ARG A 1 270 ? 2.823 -18.480 -20.989 1.00 60.00 270 ARG A CA 1
ATOM 2105 C C . ARG A 1 270 ? 3.557 -19.819 -21.149 1.00 60.00 270 ARG A C 1
ATOM 2107 O O . ARG A 1 270 ? 2.935 -20.800 -21.543 1.00 60.00 270 ARG A O 1
ATOM 2114 N N . ILE A 1 271 ? 4.867 -19.866 -20.896 1.00 60.50 271 ILE A N 1
ATOM 2115 C CA . ILE A 1 271 ? 5.748 -21.009 -21.216 1.00 60.50 271 ILE A CA 1
ATOM 2116 C C . ILE A 1 271 ? 6.449 -21.573 -19.958 1.00 60.50 271 ILE A C 1
ATOM 2118 O O . ILE A 1 271 ? 7.026 -22.666 -19.994 1.00 60.50 271 ILE A O 1
ATOM 2122 N N . ALA A 1 272 ? 6.407 -20.852 -18.837 1.00 59.12 272 ALA A N 1
ATOM 2123 C CA . ALA A 1 272 ? 7.015 -21.233 -17.570 1.00 59.12 272 ALA A CA 1
ATOM 2124 C C . ALA A 1 272 ? 6.352 -22.495 -17.005 1.00 59.12 272 ALA A C 1
ATOM 2126 O O . ALA A 1 272 ? 5.131 -22.621 -16.952 1.00 59.12 272 ALA A O 1
ATOM 2127 N N . THR A 1 273 ? 7.179 -23.447 -16.575 1.00 54.94 273 THR A N 1
ATOM 2128 C CA . THR A 1 273 ? 6.723 -24.755 -16.068 1.00 54.94 273 THR A CA 1
ATOM 2129 C C . THR A 1 273 ? 6.813 -24.863 -14.551 1.00 54.94 273 THR A C 1
ATOM 2131 O O . THR A 1 273 ? 6.192 -25.739 -13.950 1.00 54.94 273 THR A O 1
ATOM 2134 N N . LYS A 1 274 ? 7.576 -23.969 -13.913 1.00 58.72 274 LYS A N 1
ATOM 2135 C CA . LYS A 1 274 ? 7.753 -23.905 -12.461 1.00 58.72 274 LYS A CA 1
ATOM 2136 C C . LYS A 1 274 ? 7.444 -22.509 -11.946 1.00 58.72 274 LYS A C 1
ATOM 2138 O O . LYS A 1 274 ? 7.786 -21.519 -12.575 1.00 58.72 274 LYS A O 1
ATOM 2143 N N . ARG A 1 275 ? 6.903 -22.432 -10.728 1.00 53.38 275 ARG A N 1
ATOM 2144 C CA . ARG A 1 275 ? 6.557 -21.167 -10.055 1.00 53.38 275 ARG A CA 1
ATOM 2145 C C . ARG A 1 275 ? 7.769 -20.253 -9.793 1.00 53.38 275 ARG A C 1
ATOM 2147 O O . ARG A 1 275 ? 7.596 -19.057 -9.621 1.00 53.38 275 ARG A O 1
ATOM 2154 N N . SER A 1 276 ? 8.984 -20.810 -9.763 1.00 55.03 276 SER A N 1
ATOM 2155 C CA . SER A 1 276 ? 10.243 -20.062 -9.623 1.00 55.03 276 SER A CA 1
ATOM 2156 C C . SER A 1 276 ? 10.774 -19.485 -10.943 1.00 55.03 276 SER A C 1
ATOM 2158 O O . SER A 1 276 ? 11.679 -18.656 -10.916 1.00 55.03 276 SER A O 1
ATOM 2160 N N . GLU A 1 277 ? 10.272 -19.946 -12.093 1.00 53.22 277 GLU A N 1
ATOM 2161 C CA . GLU A 1 277 ? 10.663 -19.456 -13.417 1.00 53.22 277 GLU A CA 1
ATOM 2162 C C . GLU A 1 277 ? 9.887 -18.163 -13.696 1.00 53.22 277 GLU A C 1
ATOM 2164 O O . GLU A 1 277 ? 8.690 -18.199 -13.961 1.00 53.22 277 GLU A O 1
ATOM 2169 N N . GLY A 1 278 ? 10.563 -17.016 -13.595 1.00 54.53 278 GLY A N 1
ATOM 2170 C CA . GLY A 1 278 ? 9.954 -15.702 -13.814 1.00 54.53 278 GLY A CA 1
ATOM 2171 C C . GLY A 1 278 ? 9.646 -14.909 -12.546 1.00 54.53 278 GLY A C 1
ATOM 2172 O O . GLY A 1 278 ? 8.888 -13.945 -12.600 1.00 54.53 278 GLY A O 1
ATOM 2173 N N . SER A 1 279 ? 10.241 -15.280 -11.409 1.00 58.34 279 SER A N 1
ATOM 2174 C CA . SER A 1 279 ? 10.154 -14.474 -10.190 1.00 58.34 279 SER A CA 1
ATOM 2175 C C . SER A 1 279 ? 10.885 -13.145 -10.365 1.00 58.34 279 SER A C 1
ATOM 2177 O O . SER A 1 279 ? 10.296 -12.103 -10.135 1.00 58.34 279 SER A O 1
ATOM 2179 N N . THR A 1 280 ? 12.117 -13.161 -10.875 1.00 70.31 280 THR A N 1
ATOM 2180 C CA . THR A 1 280 ? 12.940 -11.958 -11.090 1.00 70.31 280 THR A CA 1
ATOM 2181 C C . THR A 1 280 ? 13.211 -11.711 -12.570 1.00 70.31 280 THR A C 1
ATOM 2183 O O . THR A 1 280 ? 13.281 -12.660 -13.355 1.00 70.31 280 THR A O 1
ATOM 2186 N N . ILE A 1 281 ? 13.507 -10.465 -12.951 1.00 73.00 281 ILE A N 1
ATOM 2187 C CA . ILE A 1 281 ? 13.961 -10.136 -14.312 1.00 73.00 281 ILE A CA 1
ATOM 2188 C C . ILE A 1 281 ? 15.190 -10.955 -14.751 1.00 73.00 281 ILE A C 1
ATOM 2190 O O . ILE A 1 281 ? 15.259 -11.386 -15.897 1.00 73.00 281 ILE A O 1
ATOM 2194 N N . ARG A 1 282 ? 16.110 -11.294 -13.834 1.00 80.31 282 ARG A N 1
ATOM 2195 C CA . ARG A 1 282 ? 17.233 -12.201 -14.133 1.00 80.31 282 ARG A CA 1
ATOM 2196 C C . ARG A 1 282 ? 16.731 -13.583 -14.547 1.00 80.31 282 ARG A C 1
ATOM 2198 O O . ARG A 1 282 ? 17.132 -14.091 -15.587 1.00 80.31 282 ARG A O 1
ATOM 2205 N N . THR A 1 283 ? 15.831 -14.167 -13.759 1.00 80.75 283 THR A N 1
ATOM 2206 C CA . THR A 1 283 ? 15.253 -15.480 -14.084 1.00 80.75 283 THR A CA 1
ATOM 2207 C C . THR A 1 283 ? 14.419 -15.431 -15.364 1.00 80.75 283 THR A C 1
ATOM 2209 O O . THR A 1 283 ? 14.436 -16.384 -16.135 1.00 80.75 283 THR A O 1
ATOM 2212 N N . LEU A 1 284 ? 13.740 -14.312 -15.645 1.00 81.81 284 LEU A N 1
ATOM 2213 C CA . LEU A 1 284 ? 13.031 -14.103 -16.908 1.00 81.81 284 LEU A CA 1
ATOM 2214 C C . LEU A 1 284 ? 14.002 -14.111 -18.096 1.00 81.81 284 LEU A C 1
ATOM 2216 O O . LEU A 1 284 ? 13.724 -14.770 -19.095 1.00 81.81 284 LEU A O 1
ATOM 2220 N N . VAL A 1 285 ? 15.153 -13.442 -17.979 1.00 86.12 285 VAL A N 1
ATOM 2221 C CA . VAL A 1 285 ? 16.210 -13.444 -19.005 1.00 86.12 285 VAL A CA 1
ATOM 2222 C C . VAL A 1 285 ? 16.803 -14.840 -19.194 1.00 86.12 285 VAL A C 1
ATOM 2224 O O . VAL A 1 285 ? 16.947 -15.292 -20.329 1.00 86.12 285 VAL A O 1
ATOM 2227 N N . GLU A 1 286 ? 17.093 -15.557 -18.109 1.00 85.62 286 GLU A N 1
ATOM 2228 C CA . GLU A 1 286 ? 17.598 -16.936 -18.161 1.00 85.62 286 GLU A CA 1
ATOM 2229 C C . GLU A 1 286 ? 16.616 -17.873 -18.873 1.00 85.62 286 GLU A C 1
ATOM 2231 O O . GLU A 1 286 ? 17.009 -18.633 -19.762 1.00 85.62 286 GLU A O 1
ATOM 2236 N N . VAL A 1 287 ? 15.324 -17.785 -18.542 1.00 82.88 287 VAL A N 1
ATOM 2237 C CA . VAL A 1 287 ? 14.283 -18.579 -19.205 1.00 82.88 287 VAL A CA 1
ATOM 2238 C C . VAL A 1 287 ? 14.147 -18.173 -20.672 1.00 82.88 287 VAL A C 1
ATOM 2240 O O . VAL A 1 287 ? 14.069 -19.047 -21.536 1.00 82.88 287 VAL A O 1
ATOM 2243 N N . ALA A 1 288 ? 14.174 -16.877 -20.987 1.00 84.75 288 ALA A N 1
ATOM 2244 C CA . ALA A 1 288 ? 14.104 -16.391 -22.362 1.00 84.75 288 ALA A CA 1
ATOM 2245 C C . ALA A 1 288 ? 15.286 -16.885 -23.216 1.00 84.75 288 ALA A C 1
ATOM 2247 O O . ALA A 1 288 ? 15.076 -17.303 -24.356 1.00 84.75 288 ALA A O 1
ATOM 2248 N N . LEU A 1 289 ? 16.505 -16.922 -22.666 1.00 88.50 289 LEU A N 1
ATOM 2249 C CA . LEU A 1 289 ? 17.683 -17.506 -23.317 1.00 88.50 289 LEU A CA 1
ATOM 2250 C C . LEU A 1 289 ? 17.534 -19.018 -23.511 1.00 88.50 289 LEU A C 1
ATOM 2252 O O . LEU A 1 289 ? 17.729 -19.524 -24.618 1.00 88.50 289 LEU A O 1
ATOM 2256 N N . ALA A 1 290 ? 17.140 -19.744 -22.461 1.00 86.00 290 ALA A N 1
ATOM 2257 C CA . ALA A 1 290 ? 16.964 -21.195 -22.510 1.00 86.00 290 ALA A CA 1
ATOM 2258 C C . ALA A 1 290 ? 15.900 -21.617 -23.538 1.00 86.00 290 ALA A C 1
ATOM 2260 O O . ALA A 1 290 ? 16.037 -22.641 -24.210 1.00 86.00 290 ALA A O 1
ATOM 2261 N N . ARG A 1 291 ? 14.850 -20.803 -23.693 1.00 83.94 291 ARG A N 1
ATOM 2262 C CA . ARG A 1 291 ? 13.761 -21.002 -24.659 1.00 83.94 291 ARG A CA 1
ATOM 2263 C C . ARG A 1 291 ? 14.034 -20.375 -26.028 1.00 83.94 291 ARG A C 1
ATOM 2265 O O . ARG A 1 291 ? 13.189 -20.494 -26.908 1.00 83.94 291 ARG A O 1
ATOM 2272 N N . LYS A 1 292 ? 15.204 -19.754 -26.226 1.00 87.19 292 LYS A N 1
ATOM 2273 C CA . LYS A 1 292 ? 15.605 -19.075 -27.471 1.00 87.19 292 LYS A CA 1
ATOM 2274 C C . LYS A 1 292 ? 14.624 -17.978 -27.914 1.00 87.19 292 LYS A C 1
ATOM 2276 O O . LYS A 1 292 ? 14.468 -17.740 -29.108 1.00 87.19 292 LYS A O 1
ATOM 2281 N N . LEU A 1 293 ? 13.972 -17.313 -26.957 1.00 85.06 293 LEU A N 1
ATOM 2282 C CA . LEU A 1 293 ? 13.153 -16.120 -27.210 1.00 85.06 293 LEU A CA 1
ATOM 2283 C C . LEU A 1 293 ? 14.026 -14.903 -27.532 1.00 85.06 293 LEU A C 1
ATOM 2285 O O . LEU A 1 293 ? 13.590 -14.012 -28.253 1.00 85.06 293 LEU A O 1
ATOM 2289 N N . ILE A 1 294 ? 15.254 -14.895 -27.011 1.00 90.19 294 ILE A N 1
ATOM 2290 C CA . ILE A 1 294 ? 16.282 -13.884 -27.265 1.00 90.19 294 ILE A CA 1
ATOM 2291 C C . ILE A 1 294 ? 17.627 -14.550 -27.575 1.00 90.19 294 ILE A C 1
ATOM 2293 O O . ILE A 1 294 ? 17.858 -15.720 -27.253 1.00 90.19 294 ILE A O 1
ATOM 2297 N N . ARG A 1 295 ? 18.529 -13.800 -28.206 1.00 91.25 295 ARG A N 1
ATOM 2298 C CA . ARG A 1 295 ? 19.888 -14.228 -28.563 1.00 91.25 295 ARG A CA 1
ATOM 2299 C C . ARG A 1 295 ? 20.846 -14.085 -27.370 1.00 91.25 295 ARG A C 1
ATOM 2301 O O . ARG A 1 295 ? 20.661 -13.186 -26.554 1.00 91.25 295 ARG A O 1
ATOM 2308 N N . PRO A 1 296 ? 21.936 -14.875 -27.299 1.00 89.88 296 PRO A N 1
ATOM 2309 C CA . PRO A 1 296 ? 22.935 -14.753 -26.229 1.00 89.88 296 PRO A CA 1
ATOM 2310 C C . PRO A 1 296 ? 23.492 -13.333 -26.046 1.00 89.88 296 PRO A C 1
ATOM 2312 O O . PRO A 1 296 ? 23.532 -12.838 -24.925 1.00 89.88 296 PRO A O 1
ATOM 2315 N N . ALA A 1 297 ? 23.815 -12.643 -27.145 1.00 89.94 297 ALA A N 1
ATOM 2316 C CA . ALA A 1 297 ? 24.299 -11.259 -27.108 1.00 89.94 297 ALA A CA 1
ATOM 2317 C C . ALA A 1 297 ? 23.257 -10.267 -26.553 1.00 89.94 297 ALA A C 1
ATOM 2319 O O . ALA A 1 297 ? 23.609 -9.283 -25.913 1.00 89.94 297 ALA A O 1
ATOM 2320 N N . GLU A 1 298 ? 21.963 -10.523 -26.771 1.00 91.31 298 GLU A N 1
ATOM 2321 C CA . GLU A 1 298 ? 20.897 -9.712 -26.172 1.00 91.31 298 GLU A CA 1
ATOM 2322 C C . GLU A 1 298 ? 20.832 -9.954 -24.663 1.00 91.31 298 GLU A C 1
ATOM 2324 O O . GLU A 1 298 ? 20.693 -9.001 -23.908 1.00 91.31 298 GLU A O 1
ATOM 2329 N N . GLY A 1 299 ? 21.017 -11.199 -24.213 1.00 89.12 299 GLY A N 1
ATOM 2330 C CA . GLY A 1 299 ? 21.109 -11.531 -22.791 1.00 89.12 299 GLY A CA 1
ATOM 2331 C C . GLY A 1 299 ? 22.230 -10.782 -22.062 1.00 89.12 299 GLY A C 1
ATOM 2332 O O . GLY A 1 299 ? 22.000 -10.263 -20.972 1.00 89.12 299 GLY A O 1
ATOM 2333 N N . GLU A 1 300 ? 23.415 -10.671 -22.669 1.00 89.25 300 GLU A N 1
ATOM 2334 C CA . GLU A 1 300 ? 24.536 -9.902 -22.102 1.00 89.25 300 GLU A CA 1
ATOM 2335 C C . GLU A 1 300 ? 24.189 -8.416 -21.947 1.00 89.25 300 GLU A C 1
ATOM 2337 O O . GLU A 1 300 ? 24.373 -7.853 -20.865 1.00 89.25 300 GLU A O 1
ATOM 2342 N N . HIS A 1 301 ? 23.597 -7.804 -22.979 1.00 91.69 301 HIS A N 1
ATOM 2343 C CA . HIS A 1 301 ? 23.131 -6.417 -22.906 1.00 91.69 301 HIS A CA 1
ATOM 2344 C C . HIS A 1 301 ? 22.069 -6.217 -21.819 1.00 91.69 301 HIS A C 1
ATOM 2346 O O . HIS A 1 301 ? 22.124 -5.238 -21.080 1.00 91.69 301 HIS A O 1
ATOM 2352 N N . LEU A 1 302 ? 21.117 -7.146 -21.676 1.00 90.94 302 LEU A N 1
ATOM 2353 C CA . LEU A 1 302 ? 20.077 -7.045 -20.649 1.00 90.94 302 LEU A CA 1
ATOM 2354 C C . LEU A 1 302 ? 20.664 -7.078 -19.235 1.00 90.94 302 LEU A C 1
ATOM 2356 O O . LEU A 1 302 ? 20.264 -6.280 -18.387 1.00 90.94 302 LEU A O 1
ATOM 2360 N N . LEU A 1 303 ? 21.638 -7.956 -18.983 1.00 88.00 303 LEU A N 1
ATOM 2361 C CA . LEU A 1 303 ? 22.331 -8.015 -17.694 1.00 88.00 303 LEU A CA 1
ATOM 2362 C C . LEU A 1 303 ? 23.099 -6.720 -17.400 1.00 88.00 303 LEU A C 1
ATOM 2364 O O . LEU A 1 303 ? 23.105 -6.250 -16.258 1.00 88.00 303 LEU A O 1
ATOM 2368 N N . GLU A 1 304 ? 23.710 -6.118 -18.419 1.00 92.06 304 GLU A N 1
ATOM 2369 C CA . GLU A 1 304 ? 24.362 -4.818 -18.292 1.00 92.06 304 GLU A CA 1
ATOM 2370 C C . GLU A 1 304 ? 23.356 -3.696 -17.991 1.00 92.06 304 GLU A C 1
ATOM 2372 O O . GLU A 1 304 ? 23.560 -2.928 -17.049 1.00 92.06 304 GLU A O 1
ATOM 2377 N N . TRP A 1 305 ? 22.241 -3.618 -18.720 1.00 94.00 305 TRP A N 1
ATOM 2378 C CA . TRP A 1 305 ? 21.217 -2.590 -18.503 1.00 94.00 305 TRP A CA 1
ATOM 2379 C C . TRP A 1 305 ? 20.552 -2.720 -17.137 1.00 94.00 305 TRP A C 1
ATOM 2381 O O . TRP A 1 305 ? 20.273 -1.713 -16.491 1.00 94.00 305 TRP A O 1
ATOM 2391 N N . MET A 1 306 ? 20.368 -3.946 -16.644 1.00 87.38 306 MET A N 1
ATOM 2392 C CA . MET A 1 306 ? 19.934 -4.186 -15.270 1.00 87.38 306 MET A CA 1
ATOM 2393 C C . MET A 1 306 ? 20.921 -3.612 -14.251 1.00 87.38 306 MET A C 1
ATOM 2395 O O . MET A 1 306 ? 20.499 -2.986 -13.279 1.00 87.38 306 MET A O 1
ATOM 2399 N N . ARG A 1 307 ? 22.231 -3.793 -14.463 1.00 89.25 307 ARG A N 1
ATOM 2400 C CA . ARG A 1 307 ? 23.262 -3.217 -13.588 1.00 89.25 307 ARG A CA 1
ATOM 2401 C C . ARG A 1 307 ? 23.195 -1.689 -13.596 1.00 89.25 307 ARG A C 1
ATOM 2403 O O . ARG A 1 307 ? 23.206 -1.090 -12.526 1.00 89.25 307 ARG A O 1
ATOM 2410 N N . ILE A 1 308 ? 23.072 -1.084 -14.779 1.00 89.56 308 ILE A N 1
ATOM 2411 C CA . ILE A 1 308 ? 22.934 0.371 -14.944 1.00 89.56 308 ILE A CA 1
ATOM 2412 C C . ILE A 1 308 ? 21.673 0.875 -14.237 1.00 89.56 308 ILE A C 1
ATOM 2414 O O . ILE A 1 308 ? 21.745 1.805 -13.437 1.00 89.56 308 ILE A O 1
ATOM 2418 N N . ARG A 1 309 ? 20.519 0.236 -14.464 1.00 86.25 309 ARG A N 1
ATOM 2419 C CA . ARG A 1 309 ? 19.269 0.597 -13.788 1.00 86.25 309 ARG A CA 1
ATOM 2420 C C . ARG A 1 309 ? 19.405 0.508 -12.280 1.00 86.25 309 ARG A C 1
ATOM 2422 O O . ARG A 1 309 ? 18.942 1.409 -11.591 1.00 86.25 309 ARG A O 1
ATOM 2429 N N . ASN A 1 310 ? 20.046 -0.535 -11.762 1.00 80.56 310 ASN A N 1
ATOM 2430 C CA . ASN A 1 310 ? 20.226 -0.672 -10.324 1.00 80.56 310 ASN A CA 1
ATOM 2431 C C . ASN A 1 310 ? 21.104 0.444 -9.746 1.00 80.56 310 ASN A C 1
ATOM 2433 O O . ASN A 1 310 ? 20.759 0.991 -8.702 1.00 80.56 310 ASN A O 1
ATOM 2437 N N . GLY A 1 311 ? 22.176 0.832 -10.440 1.00 79.81 311 GLY A N 1
ATOM 2438 C CA . GLY A 1 311 ? 22.990 1.988 -10.060 1.00 79.81 311 GLY A CA 1
ATOM 2439 C C . GLY A 1 311 ? 22.185 3.291 -10.034 1.00 79.81 311 GLY A C 1
ATOM 2440 O O . GLY A 1 311 ? 22.174 4.010 -9.036 1.00 79.81 311 GLY A O 1
ATOM 2441 N N . VAL A 1 312 ? 21.415 3.557 -11.089 1.00 79.38 312 VAL A N 1
ATOM 2442 C CA . VAL A 1 312 ? 20.620 4.791 -11.224 1.00 79.38 312 VAL A CA 1
ATOM 2443 C C . VAL A 1 312 ? 19.442 4.861 -10.243 1.00 79.38 312 VAL A C 1
ATOM 2445 O O . VAL A 1 312 ? 19.079 5.936 -9.758 1.00 79.38 312 VAL A O 1
ATOM 2448 N N . VAL A 1 313 ? 18.794 3.729 -9.969 1.00 71.81 313 VAL A N 1
ATOM 2449 C CA . VAL A 1 313 ? 17.612 3.673 -9.098 1.00 71.81 313 VAL A CA 1
ATOM 2450 C C . VAL A 1 313 ? 18.010 3.618 -7.627 1.00 71.81 313 VAL A C 1
ATOM 2452 O O . VAL A 1 313 ? 17.448 4.368 -6.835 1.00 71.81 313 VAL A O 1
ATOM 2455 N N . HIS A 1 314 ? 18.982 2.778 -7.264 1.00 66.75 314 HIS A N 1
ATOM 2456 C CA . HIS A 1 314 ? 19.297 2.490 -5.862 1.00 66.75 314 HIS A CA 1
ATOM 2457 C C . HIS A 1 314 ? 20.523 3.219 -5.328 1.00 66.75 314 HIS A C 1
ATOM 2459 O O . HIS A 1 314 ? 20.585 3.495 -4.133 1.00 66.75 314 HIS A O 1
ATOM 2465 N N . LEU A 1 315 ? 21.506 3.505 -6.184 1.00 69.88 315 LEU A N 1
ATOM 2466 C CA . LEU A 1 315 ? 22.774 4.119 -5.775 1.00 69.88 315 LEU A CA 1
ATOM 2467 C C . LEU A 1 315 ? 22.837 5.615 -6.113 1.00 69.88 315 LEU A C 1
ATOM 2469 O O . LEU A 1 315 ? 23.828 6.270 -5.806 1.00 69.88 315 LEU A O 1
ATOM 2473 N N . GLY A 1 316 ? 21.781 6.162 -6.725 1.00 71.19 316 GLY A N 1
ATOM 2474 C CA . GLY A 1 316 ? 21.715 7.569 -7.122 1.00 71.19 316 GLY A CA 1
ATOM 2475 C C . GLY A 1 316 ? 22.678 7.932 -8.254 1.00 71.19 316 GLY A C 1
ATOM 2476 O O . GLY A 1 316 ? 23.002 9.106 -8.422 1.00 71.19 316 GLY A O 1
ATOM 2477 N N . GLU A 1 317 ? 23.151 6.946 -9.021 1.00 84.81 317 GLU A N 1
ATOM 2478 C CA . GLU A 1 317 ? 24.033 7.192 -10.160 1.00 84.81 317 GLU A CA 1
ATOM 2479 C C . GLU A 1 317 ? 23.309 7.986 -11.255 1.00 84.81 317 GLU A C 1
ATOM 2481 O O . GLU A 1 317 ? 22.098 7.867 -11.468 1.00 84.81 317 GLU A O 1
ATOM 2486 N N . THR A 1 318 ? 24.061 8.810 -11.979 1.00 84.81 318 THR A N 1
ATOM 2487 C CA . THR A 1 318 ? 23.539 9.550 -13.126 1.00 84.81 318 THR A CA 1
ATOM 2488 C C . THR A 1 318 ? 23.655 8.716 -14.398 1.00 84.81 318 THR A C 1
ATOM 2490 O O . THR A 1 318 ? 24.585 7.930 -14.573 1.00 84.81 318 THR A O 1
ATOM 2493 N N . ILE A 1 319 ? 22.706 8.900 -15.315 1.00 92.25 319 ILE A N 1
ATOM 2494 C CA . ILE A 1 319 ? 22.747 8.315 -16.657 1.00 92.25 319 ILE A CA 1
ATOM 2495 C C . ILE A 1 319 ? 22.714 9.426 -17.702 1.00 92.25 319 ILE A C 1
ATOM 2497 O O . ILE A 1 319 ? 21.936 10.372 -17.580 1.00 92.25 319 ILE A O 1
ATOM 2501 N N . SER A 1 320 ? 23.562 9.312 -18.726 1.00 92.56 320 SER A N 1
ATOM 2502 C CA . SER A 1 320 ? 23.550 10.226 -19.869 1.00 92.56 320 SER A CA 1
ATOM 2503 C C . SER A 1 320 ? 22.341 9.972 -20.773 1.00 92.56 320 SER A C 1
ATOM 2505 O O . SER A 1 320 ? 21.844 8.848 -20.877 1.00 92.56 320 SER A O 1
ATOM 2507 N N . GLU A 1 321 ? 21.890 11.009 -21.478 1.00 88.25 321 GLU A N 1
ATOM 2508 C CA . GLU A 1 321 ? 20.820 10.884 -22.477 1.00 88.25 321 GLU A CA 1
ATOM 2509 C C . GLU A 1 321 ? 21.171 9.872 -23.574 1.00 88.25 321 GLU A C 1
ATOM 2511 O O . GLU A 1 321 ? 20.318 9.090 -23.987 1.00 88.25 321 GLU A O 1
ATOM 2516 N N . GLU A 1 322 ? 22.437 9.829 -23.995 1.00 93.50 322 GLU A N 1
ATOM 2517 C CA . GLU A 1 322 ? 22.935 8.872 -24.986 1.00 93.50 322 GLU A CA 1
ATOM 2518 C C . GLU A 1 322 ? 22.768 7.422 -24.512 1.00 93.50 322 GLU A C 1
ATOM 2520 O O . GLU A 1 322 ? 22.197 6.597 -25.230 1.00 93.50 322 GLU A O 1
ATOM 2525 N N . SER A 1 323 ? 23.188 7.122 -23.279 1.00 92.94 323 SER A N 1
ATOM 2526 C CA . SER A 1 323 ? 23.044 5.787 -22.691 1.00 92.94 323 SER A CA 1
ATOM 2527 C C . SER A 1 323 ? 21.577 5.413 -22.496 1.00 92.94 323 SER A C 1
ATOM 2529 O O . SER A 1 323 ? 21.180 4.296 -22.822 1.00 92.94 323 SER A O 1
ATOM 2531 N N . ALA A 1 324 ? 20.750 6.342 -22.007 1.00 91.00 324 ALA A N 1
ATOM 2532 C CA . ALA A 1 324 ? 19.318 6.102 -21.849 1.00 91.00 324 ALA A CA 1
ATOM 2533 C C . ALA A 1 324 ? 18.645 5.808 -23.199 1.00 91.00 324 ALA A C 1
ATOM 2535 O O . ALA A 1 324 ? 17.879 4.852 -23.308 1.00 91.00 324 ALA A O 1
ATOM 2536 N N . ASN A 1 325 ? 18.980 6.567 -24.247 1.00 93.81 325 ASN A N 1
ATOM 2537 C CA . ASN A 1 325 ? 18.469 6.336 -25.595 1.00 93.81 325 ASN A CA 1
ATOM 2538 C C . ASN A 1 325 ? 18.921 4.969 -26.136 1.00 93.81 325 ASN A C 1
ATOM 2540 O O . ASN A 1 325 ? 18.096 4.199 -26.626 1.00 93.81 325 ASN A O 1
ATOM 2544 N N . ALA A 1 326 ? 20.200 4.611 -25.984 1.00 94.75 326 ALA A N 1
ATOM 2545 C CA . ALA A 1 326 ? 20.713 3.309 -26.409 1.00 94.75 326 ALA A CA 1
ATOM 2546 C C . ALA A 1 326 ? 19.961 2.140 -25.746 1.00 94.75 326 ALA A C 1
ATOM 2548 O O . ALA A 1 326 ? 19.601 1.175 -26.428 1.00 94.75 326 ALA A O 1
ATOM 2549 N N . ILE A 1 327 ? 19.666 2.256 -24.446 1.00 95.25 327 ILE A N 1
ATOM 2550 C CA . ILE A 1 327 ? 18.898 1.257 -23.693 1.00 95.25 327 ILE A CA 1
ATOM 2551 C C . ILE A 1 327 ? 17.451 1.195 -24.189 1.00 95.25 327 ILE A C 1
ATOM 2553 O O . ILE A 1 327 ? 16.981 0.111 -24.523 1.00 95.25 327 ILE A O 1
ATOM 2557 N N . VAL A 1 328 ? 16.758 2.331 -24.317 1.00 93.25 328 VAL A N 1
ATOM 2558 C CA . VAL A 1 328 ? 15.368 2.384 -24.814 1.00 93.25 328 VAL A CA 1
ATOM 2559 C C . VAL A 1 328 ? 15.252 1.740 -26.202 1.00 93.25 328 VAL A C 1
ATOM 2561 O O . VAL A 1 328 ? 14.391 0.888 -26.430 1.00 93.25 328 VAL A O 1
ATOM 2564 N N . GLN A 1 329 ? 16.146 2.084 -27.134 1.00 93.94 329 GLN A N 1
ATOM 2565 C CA . GLN A 1 329 ? 16.149 1.503 -28.484 1.00 93.94 329 GLN A CA 1
ATOM 2566 C C . GLN A 1 329 ? 16.524 0.017 -28.483 1.00 93.94 329 GLN A C 1
ATOM 2568 O O . GLN A 1 329 ? 16.037 -0.769 -29.301 1.00 93.94 329 GLN A O 1
ATOM 2573 N N . GLY A 1 330 ? 17.418 -0.384 -27.582 1.00 94.31 330 GLY A N 1
ATOM 2574 C CA . GLY A 1 330 ? 17.791 -1.774 -27.373 1.00 94.31 330 GLY A CA 1
ATOM 2575 C C . GLY A 1 330 ? 16.616 -2.617 -26.876 1.00 94.31 330 GLY A C 1
ATOM 2576 O O . GLY A 1 330 ? 16.305 -3.643 -27.482 1.00 94.31 330 GLY A O 1
ATOM 2577 N N . VAL A 1 331 ? 15.921 -2.146 -25.839 1.00 92.94 331 VAL A N 1
ATOM 2578 C CA . VAL A 1 331 ? 14.713 -2.772 -25.291 1.00 92.94 331 VAL A CA 1
ATOM 2579 C C . VAL A 1 331 ? 13.646 -2.927 -26.371 1.00 92.94 331 VAL A C 1
ATOM 2581 O O . VAL A 1 331 ? 13.149 -4.035 -26.566 1.00 92.94 331 VAL A O 1
ATOM 2584 N N . ARG A 1 332 ? 13.339 -1.863 -27.127 1.00 91.56 332 ARG A N 1
ATOM 2585 C CA . ARG A 1 332 ? 12.348 -1.920 -28.217 1.00 91.56 332 ARG A CA 1
ATOM 2586 C C . ARG A 1 332 ? 12.673 -3.003 -29.236 1.00 91.56 332 ARG A C 1
ATOM 2588 O O . ARG A 1 332 ? 11.810 -3.814 -29.556 1.00 91.56 332 ARG A O 1
ATOM 2595 N N . ARG A 1 333 ? 13.925 -3.064 -29.703 1.00 93.12 333 ARG A N 1
ATOM 2596 C CA . ARG A 1 333 ? 14.359 -4.096 -30.658 1.00 93.12 333 ARG A CA 1
ATOM 2597 C C . ARG A 1 333 ? 14.184 -5.506 -30.109 1.00 93.12 333 ARG A C 1
ATOM 2599 O O . ARG A 1 333 ? 13.714 -6.371 -30.840 1.00 93.12 333 ARG A O 1
ATOM 2606 N N . ILE A 1 334 ? 14.549 -5.735 -28.848 1.00 91.94 334 ILE A N 1
ATOM 2607 C CA . ILE A 1 334 ? 14.398 -7.050 -28.216 1.00 91.94 334 ILE A CA 1
ATOM 2608 C C . ILE A 1 334 ? 12.914 -7.413 -28.115 1.00 91.94 334 ILE A C 1
ATOM 2610 O O . ILE A 1 334 ? 12.519 -8.495 -28.540 1.00 91.94 334 ILE A O 1
ATOM 2614 N N . VAL A 1 335 ? 12.072 -6.502 -27.621 1.00 88.50 335 VAL A N 1
ATOM 2615 C CA . VAL A 1 335 ? 10.636 -6.761 -27.453 1.00 88.50 335 VAL A CA 1
ATOM 2616 C C . VAL A 1 335 ? 9.934 -7.009 -28.788 1.00 88.50 335 VAL A C 1
ATOM 2618 O O . VAL A 1 335 ? 9.158 -7.958 -28.897 1.00 88.50 335 VAL A O 1
ATOM 2621 N N . GLN A 1 336 ? 10.239 -6.223 -29.819 1.00 87.88 336 GLN A N 1
ATOM 2622 C CA . GLN A 1 336 ? 9.689 -6.407 -31.166 1.00 87.88 336 GLN A CA 1
ATOM 2623 C C . GLN A 1 336 ? 10.210 -7.680 -31.849 1.00 87.88 336 GLN A C 1
ATOM 2625 O O . GLN A 1 336 ? 9.485 -8.298 -32.623 1.00 87.88 336 GLN A O 1
ATOM 2630 N N . GLY A 1 337 ? 11.454 -8.078 -31.563 1.00 85.50 337 GLY A N 1
ATOM 2631 C CA . GLY A 1 337 ? 12.089 -9.264 -32.141 1.00 85.50 337 GLY A CA 1
ATOM 2632 C C . GLY A 1 337 ? 11.673 -10.589 -31.499 1.00 85.50 337 GLY A C 1
ATOM 2633 O O . GLY A 1 337 ? 11.874 -11.643 -32.103 1.00 85.50 337 GLY A O 1
ATOM 2634 N N . MET A 1 338 ? 11.091 -10.565 -30.298 1.00 84.56 338 MET A N 1
ATOM 2635 C CA . MET A 1 338 ? 10.601 -11.783 -29.656 1.00 84.56 338 MET A CA 1
ATOM 2636 C C . MET A 1 338 ? 9.403 -12.369 -30.446 1.00 84.56 338 MET A C 1
ATOM 2638 O O . MET A 1 338 ? 8.529 -11.612 -30.886 1.00 84.56 338 MET A O 1
ATOM 2642 N N . PRO A 1 339 ? 9.270 -13.704 -30.568 1.00 75.44 339 PRO A N 1
ATOM 2643 C CA . PRO A 1 339 ? 8.132 -14.338 -31.241 1.00 75.44 339 PRO A CA 1
ATOM 2644 C C . PRO A 1 339 ? 6.798 -14.050 -30.538 1.00 75.44 339 PRO A C 1
ATOM 2646 O O . PRO A 1 339 ? 6.705 -14.147 -29.310 1.00 75.44 339 PRO A O 1
ATOM 2649 N N . THR A 1 340 ? 5.758 -13.717 -31.302 1.00 65.75 340 THR A N 1
ATOM 2650 C CA . THR A 1 340 ? 4.363 -13.725 -30.835 1.00 65.75 340 THR A CA 1
ATOM 2651 C C . THR A 1 340 ? 3.802 -15.130 -31.038 1.00 65.75 340 THR A C 1
ATOM 2653 O O . THR A 1 340 ? 3.691 -15.573 -32.182 1.00 65.75 340 THR A O 1
ATOM 2656 N N . HIS A 1 341 ? 3.499 -15.838 -29.951 1.00 53.38 341 HIS A N 1
ATOM 2657 C CA . HIS A 1 341 ? 2.793 -17.119 -29.986 1.00 53.38 341 HIS A CA 1
ATOM 2658 C C . HIS A 1 341 ? 1.335 -16.936 -29.595 1.00 53.38 341 HIS A C 1
ATOM 2660 O O . HIS A 1 341 ? 1.099 -16.233 -28.579 1.00 53.38 341 HIS A O 1
#